Protein AF-A0A1Z4EJ14-F1 (afdb_monomer_lite)

Sequence (284 aa):
MRNQGFFIGDVTVPRQHIPEMQQAIQDAAKRHSDALLFIAVTGHAGDGDLHPTTFYDKENPDAAAALEAANNEIIEAALRLGGTITGEHGVGTEKIQFMTKRFTPAEIAAQRVLKRVFDPAQRFNPGIMLPEASPEEPVLPAFEVAVRAALDRHPGSAAHVDGADTTVEVNTGNLNLAVGAAVTLGELLQKLEEQGVACPAIPAADPERTVGELIATASGAERLAVRHGLLGVEAVLPDGAHAARFGGQNMKDVAGYDTKRLFIGGNNAFGTIASAIFKIAVTR

InterPro domains:
  IPR004113 FAD-binding oxidoreductase/transferase, type 4, C-terminal [PF02913] (7-127)
  IPR006094 FAD linked oxidase, N-terminal [PF01565] (166-241)
  IPR016164 FAD-linked oxidase-like, C-terminal [SSF55103] (5-132)
  IPR016166 FAD-binding domain, PCMH-type [PS51387] (101-283)
  IPR016169 FAD-binding, type PCMH, subdomain 2 [G3DSA:3.30.465.10] (168-281)
  IPR016171 Vanillyl-alcohol oxidase, C-terminal subdomain 2 [G3DSA:1.10.45.10] (90-129)
  IPR036318 FAD-binding, type PCMH-like superfamily [SSF56176] (167-280)
  IPR051914 FAD-linked Oxidoreductase/Transferase Type 4 [PTHR42934] (8-140)

pLDDT: mean 93.89, std 9.26, range [44.81, 98.69]

Secondary structure (DSSP, 8-state):
---EEEEE--EE--GGGHHHHHHHHHHHHHHTTTTEEEEEEEEETTTTEEEEEEEEETT-TTHHHHHHHHHHHHHHHHHHTT-BS-SSS---TTTGGGHHHHS-HHHHHHHHHHHHHH-TT--SSTTSSSPPPPTTSPP-HHHHHHHHHHHTT--PPPP--------EEEETTTTEEEEETT-BHHHHHHHHHHTTEE-TTS-SS-TTSBHHHHHHH--HHHHHHHHHHEEEEEEE-TTSS-EEEEE-S-S---SS--GGGGSTTSTTTT-EEEEEEEE-EE--

Foldseek 3Di:
DAQKDKDKFKKFAQLLCLVVLVVQLQVLQVVLVVFWVGWDWDADSLQRMIITMTMGGPPRPCNVVSVLVSNVSSQVSRLVRVMHRHQPDEKFLSRQVCLVVNWPLQQLLLLVLLCCLVCVPCPPPPPILHDDRDPRRDHAVLLNVLSVCVVVVHLDAADDQPAPWADWAQDPSRQKIKGFQQHFLQNNQVVQVVVQKDFQLRDPPPRNHTNLNQQQQDDDVSLVSCVQWWQKWWFQFPVNPDITIAGGSGSGDNRGDNVRSCNRNSNCSGGRTGMTMTGMGGHD

Structure (mmCIF, N/CA/C/O backbone):
data_AF-A0A1Z4EJ14-F1
#
_entry.id   AF-A0A1Z4EJ14-F1
#
loop_
_atom_site.group_PDB
_atom_site.id
_atom_site.type_symbol
_atom_site.label_atom_id
_atom_site.label_alt_id
_atom_site.label_comp_id
_atom_site.label_asym_id
_atom_site.label_entity_id
_atom_site.label_seq_id
_atom_site.pdbx_PDB_ins_code
_atom_site.Cartn_x
_atom_site.Cartn_y
_atom_site.Cartn_z
_atom_site.occupancy
_atom_site.B_iso_or_equiv
_atom_site.auth_seq_id
_atom_site.auth_comp_id
_atom_site.auth_asym_id
_atom_site.auth_atom_id
_atom_site.pdbx_PDB_model_num
ATOM 1 N N . MET A 1 1 ? 35.978 -15.363 -19.832 1.00 51.84 1 MET A N 1
ATOM 2 C CA . MET A 1 1 ? 34.585 -15.251 -19.347 1.00 51.84 1 MET A CA 1
ATOM 3 C C . MET A 1 1 ? 33.909 -14.191 -20.202 1.00 51.84 1 MET A C 1
ATOM 5 O O . MET A 1 1 ? 34.538 -13.166 -20.420 1.00 51.84 1 MET A O 1
ATOM 9 N N . ARG A 1 2 ? 32.735 -14.477 -20.782 1.00 60.00 2 ARG A N 1
ATOM 10 C CA . ARG A 1 2 ? 31.997 -13.529 -21.644 1.00 60.00 2 ARG A CA 1
ATOM 11 C C . ARG A 1 2 ? 31.631 -12.266 -20.849 1.00 60.00 2 ARG A C 1
ATOM 13 O O . ARG A 1 2 ? 31.477 -12.356 -19.631 1.00 60.00 2 ARG A O 1
ATOM 20 N N . ASN A 1 3 ? 31.522 -11.121 -21.522 1.00 84.75 3 ASN A N 1
ATOM 21 C CA . ASN A 1 3 ? 31.254 -9.804 -20.934 1.00 84.75 3 ASN A CA 1
ATOM 22 C C . ASN A 1 3 ? 29.795 -9.691 -20.440 1.00 84.75 3 ASN A C 1
ATOM 24 O O . ASN A 1 3 ? 28.976 -8.981 -21.008 1.00 84.75 3 ASN A O 1
ATOM 28 N N . GLN A 1 4 ? 29.447 -10.440 -19.395 1.00 88.69 4 GLN A N 1
ATOM 29 C CA . GLN A 1 4 ? 28.075 -10.539 -18.895 1.00 88.69 4 GLN A CA 1
ATOM 30 C C . GLN A 1 4 ? 27.749 -9.413 -17.905 1.00 88.69 4 GLN A C 1
ATOM 32 O O . GLN A 1 4 ? 28.597 -8.968 -17.119 1.00 88.69 4 GLN A O 1
ATOM 37 N N . GLY A 1 5 ? 26.508 -8.938 -17.960 1.00 94.75 5 GLY A N 1
ATOM 38 C CA . GLY A 1 5 ? 25.895 -8.030 -16.995 1.00 94.75 5 GLY A CA 1
ATOM 39 C C . GLY A 1 5 ? 24.688 -8.673 -16.324 1.00 94.75 5 GLY A C 1
ATOM 40 O O . GLY A 1 5 ? 24.154 -9.669 -16.815 1.00 94.75 5 GLY A O 1
ATOM 41 N N . PHE A 1 6 ? 24.274 -8.101 -15.195 1.00 96.38 6 PHE A N 1
ATOM 42 C CA . PHE A 1 6 ? 23.022 -8.462 -14.545 1.00 96.38 6 PHE A CA 1
ATOM 43 C C . PHE A 1 6 ? 22.331 -7.225 -13.968 1.00 96.38 6 PHE A C 1
ATOM 45 O O . PHE A 1 6 ? 22.991 -6.252 -13.598 1.00 96.38 6 PHE A O 1
ATOM 52 N N . PHE A 1 7 ? 21.008 -7.287 -13.883 1.00 96.12 7 PHE A N 1
ATOM 53 C CA . PHE A 1 7 ? 20.147 -6.301 -13.238 1.00 96.12 7 PHE A CA 1
ATOM 54 C C . PHE A 1 7 ? 19.199 -7.020 -12.287 1.00 96.12 7 PHE A C 1
ATOM 56 O O . PHE A 1 7 ? 18.641 -8.051 -12.654 1.00 96.12 7 PHE A O 1
ATOM 63 N N . ILE A 1 8 ? 19.030 -6.487 -11.079 1.00 96.31 8 ILE A N 1
ATOM 64 C CA . ILE A 1 8 ? 18.164 -7.069 -10.052 1.00 96.31 8 ILE A CA 1
ATOM 65 C C . ILE A 1 8 ? 16.881 -6.239 -9.984 1.00 96.31 8 ILE A C 1
ATOM 67 O O . ILE A 1 8 ? 16.901 -5.108 -9.498 1.00 96.31 8 ILE A O 1
ATOM 71 N N . GLY A 1 9 ? 15.781 -6.811 -10.468 1.00 96.25 9 GLY A N 1
ATOM 72 C CA . GLY A 1 9 ? 14.436 -6.287 -10.260 1.00 96.25 9 GLY A CA 1
ATOM 73 C C . GLY A 1 9 ? 13.936 -6.550 -8.838 1.00 96.25 9 GLY A C 1
ATOM 74 O O . GLY A 1 9 ? 14.557 -7.270 -8.059 1.00 96.25 9 GLY A O 1
ATOM 75 N N . ASP A 1 10 ? 12.804 -5.949 -8.491 1.00 97.38 10 ASP A N 1
ATOM 76 C CA . ASP A 1 10 ? 12.204 -6.055 -7.157 1.00 97.38 10 ASP A CA 1
ATOM 77 C C . ASP A 1 10 ? 10.709 -5.755 -7.268 1.00 97.38 10 ASP A C 1
ATOM 79 O O . ASP A 1 10 ? 10.342 -4.657 -7.687 1.00 97.38 10 ASP A O 1
ATOM 83 N N . VAL A 1 11 ? 9.871 -6.738 -6.951 1.00 98.00 11 VAL A N 1
ATOM 84 C CA . VAL A 1 11 ? 8.408 -6.643 -6.945 1.00 98.00 11 VAL A CA 1
ATOM 85 C C . VAL A 1 11 ? 7.848 -7.543 -5.851 1.00 98.00 11 VAL A C 1
ATOM 87 O O . VAL A 1 11 ? 8.339 -8.649 -5.650 1.00 98.00 11 VAL A O 1
ATOM 90 N N . THR A 1 12 ? 6.755 -7.127 -5.219 1.00 98.38 12 THR A N 1
ATOM 91 C CA . THR A 1 12 ? 6.029 -7.980 -4.265 1.00 98.38 12 THR A CA 1
ATOM 92 C C . THR A 1 12 ? 4.648 -8.284 -4.808 1.00 98.38 12 THR A C 1
ATOM 94 O O . THR A 1 12 ? 3.980 -7.381 -5.308 1.00 98.38 12 THR A O 1
ATOM 97 N N . VAL A 1 13 ? 4.182 -9.519 -4.652 1.00 98.50 13 VAL A N 1
ATOM 98 C CA . VAL A 1 13 ? 2.786 -9.914 -4.889 1.00 98.50 13 VAL A CA 1
ATOM 99 C C . VAL A 1 13 ? 2.198 -10.568 -3.638 1.00 98.50 13 VAL A C 1
ATOM 101 O O . VAL A 1 13 ? 2.952 -11.087 -2.810 1.00 98.50 13 VAL A O 1
ATOM 104 N N . PRO A 1 14 ? 0.861 -10.614 -3.481 1.00 97.94 14 PRO A N 1
ATOM 105 C CA . PRO A 1 14 ? 0.251 -11.500 -2.503 1.00 97.94 14 PRO A CA 1
ATOM 106 C C . PRO A 1 14 ? 0.772 -12.925 -2.712 1.00 97.94 14 PRO A C 1
ATOM 108 O O . PRO A 1 14 ? 0.846 -13.414 -3.837 1.00 97.94 14 PRO A O 1
ATOM 111 N N . ARG A 1 15 ? 1.143 -13.610 -1.634 1.00 96.88 15 ARG A N 1
ATOM 112 C CA . ARG A 1 15 ? 1.914 -14.862 -1.679 1.00 96.88 15 ARG A CA 1
ATOM 113 C C . ARG A 1 15 ? 1.248 -15.968 -2.483 1.00 96.88 15 ARG A C 1
ATOM 115 O O . ARG A 1 15 ? 1.927 -16.749 -3.142 1.00 96.88 15 ARG A O 1
ATOM 122 N N . GLN A 1 16 ? -0.078 -16.017 -2.447 1.00 96.50 16 GLN A N 1
ATOM 123 C CA . GLN A 1 16 ? -0.865 -16.958 -3.239 1.00 96.50 16 GLN A CA 1
ATOM 124 C C . GLN A 1 16 ? -0.686 -16.785 -4.756 1.00 96.50 16 GLN A C 1
ATOM 126 O O . GLN A 1 16 ? -0.935 -17.737 -5.480 1.00 96.50 16 GLN A O 1
ATOM 131 N N . HIS A 1 17 ? -0.227 -15.612 -5.213 1.00 98.06 17 HIS A N 1
ATOM 132 C CA . HIS A 1 17 ? 0.014 -15.275 -6.618 1.00 98.06 17 HIS A CA 1
ATOM 133 C C . HIS A 1 17 ? 1.488 -15.379 -7.038 1.00 98.06 17 HIS A C 1
ATOM 135 O O . HIS A 1 17 ? 1.840 -14.995 -8.154 1.00 98.06 17 HIS A O 1
ATOM 141 N N . ILE A 1 18 ? 2.374 -15.896 -6.174 1.00 98.06 18 ILE A N 1
ATOM 142 C CA . ILE A 1 18 ? 3.769 -16.182 -6.549 1.00 98.06 18 ILE A CA 1
ATOM 143 C C . ILE A 1 18 ? 3.846 -17.080 -7.801 1.00 98.06 18 ILE A C 1
ATOM 145 O O . ILE A 1 18 ? 4.662 -16.771 -8.671 1.00 98.06 18 ILE A O 1
ATOM 149 N N . PRO A 1 19 ? 3.036 -18.151 -7.957 1.00 97.88 19 PRO A N 1
ATOM 150 C CA . PRO A 1 19 ? 3.071 -18.972 -9.169 1.00 97.88 19 PRO A CA 1
ATOM 151 C C . PRO A 1 19 ? 2.744 -18.184 -10.448 1.00 97.88 19 PRO A C 1
ATOM 153 O O . PRO A 1 19 ? 3.466 -18.288 -11.439 1.00 97.88 19 PRO A O 1
ATOM 156 N N . GLU A 1 20 ? 1.699 -17.358 -10.426 1.00 98.62 20 GLU A N 1
ATOM 157 C CA . GLU A 1 20 ? 1.280 -16.516 -11.549 1.00 98.62 20 GLU A CA 1
ATOM 158 C C . GLU A 1 20 ? 2.333 -15.453 -11.869 1.00 98.62 20 GLU A C 1
ATOM 160 O O . GLU A 1 20 ? 2.637 -15.204 -13.037 1.00 98.62 20 GLU A O 1
ATOM 165 N N . MET A 1 21 ? 2.945 -14.869 -10.839 1.00 98.56 21 MET A N 1
ATOM 166 C CA . MET A 1 21 ? 4.030 -13.908 -11.001 1.00 98.56 21 MET A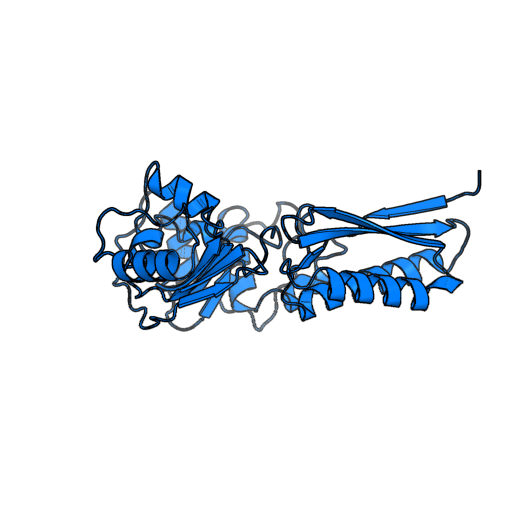 CA 1
ATOM 167 C C . MET A 1 21 ? 5.279 -14.565 -11.604 1.00 98.56 21 MET A C 1
ATOM 169 O O . MET A 1 21 ? 5.899 -14.014 -12.515 1.00 98.56 21 MET A O 1
ATOM 173 N N . GLN A 1 22 ? 5.617 -15.779 -11.165 1.00 98.19 22 GLN A N 1
ATOM 174 C CA . GLN A 1 22 ? 6.711 -16.565 -11.730 1.00 98.19 22 GLN A CA 1
ATOM 175 C C . GLN A 1 22 ? 6.463 -16.899 -13.208 1.00 98.19 22 GLN A C 1
ATOM 177 O O . GLN A 1 22 ? 7.396 -16.817 -14.011 1.00 98.19 22 GLN A O 1
ATOM 182 N N . GLN A 1 23 ? 5.224 -17.231 -13.584 1.00 98.62 23 GLN A N 1
ATOM 183 C CA . GLN A 1 23 ? 4.853 -17.449 -14.984 1.00 98.62 23 GLN A CA 1
ATOM 184 C C . GLN A 1 23 ? 5.010 -16.165 -15.807 1.00 98.62 23 GLN A C 1
ATOM 186 O O . GLN A 1 23 ? 5.611 -16.197 -16.879 1.00 98.62 23 GLN A O 1
ATOM 191 N N . ALA A 1 24 ? 4.557 -15.019 -15.290 1.00 98.69 24 ALA A N 1
ATOM 192 C CA . ALA A 1 24 ? 4.702 -13.735 -15.974 1.00 98.69 24 ALA A CA 1
ATOM 193 C C . ALA A 1 24 ? 6.177 -13.363 -16.227 1.00 98.69 24 ALA A C 1
ATOM 195 O O . ALA A 1 24 ? 6.511 -12.876 -17.308 1.00 98.69 24 ALA A O 1
ATOM 196 N N . ILE A 1 25 ? 7.069 -13.646 -15.268 1.00 98.62 25 ILE A N 1
ATOM 197 C CA . ILE A 1 25 ? 8.520 -13.444 -15.423 1.00 98.62 25 ILE A CA 1
ATOM 198 C C . ILE A 1 25 ? 9.092 -14.367 -16.507 1.00 98.62 25 ILE A C 1
ATOM 200 O O . ILE A 1 25 ? 9.886 -13.923 -17.335 1.00 98.62 25 ILE A O 1
ATOM 204 N N . GLN A 1 26 ? 8.693 -15.641 -16.530 1.00 98.38 26 GLN A N 1
ATOM 205 C CA . GLN A 1 26 ? 9.137 -16.588 -17.560 1.00 98.38 26 GLN A CA 1
ATOM 206 C C . GLN A 1 26 ? 8.664 -16.177 -18.956 1.00 98.38 26 GLN A C 1
ATOM 208 O O . GLN A 1 26 ? 9.424 -16.272 -19.921 1.00 98.38 26 GLN A O 1
ATOM 213 N N . ASP A 1 27 ? 7.436 -15.677 -19.063 1.00 98.62 27 ASP A N 1
ATOM 214 C CA . ASP A 1 27 ? 6.886 -15.190 -20.322 1.00 98.62 27 ASP A CA 1
ATOM 215 C C . ASP A 1 27 ? 7.638 -13.947 -20.820 1.00 98.62 27 ASP A C 1
ATOM 217 O O . ASP A 1 27 ? 7.941 -13.863 -22.012 1.00 98.62 27 ASP A O 1
ATOM 221 N N . ALA A 1 28 ? 7.994 -13.018 -19.923 1.00 98.44 28 ALA A N 1
ATOM 222 C CA . ALA A 1 28 ? 8.841 -11.869 -20.250 1.00 98.44 28 ALA A CA 1
ATOM 223 C C . ALA A 1 28 ? 10.241 -12.323 -20.701 1.00 98.44 28 ALA A C 1
ATOM 225 O O . ALA A 1 28 ? 10.713 -11.916 -21.761 1.00 98.44 28 ALA A O 1
ATOM 226 N N . ALA A 1 29 ? 10.874 -13.248 -19.971 1.00 98.25 29 ALA A N 1
ATOM 227 C CA . ALA A 1 29 ? 12.173 -13.808 -20.348 1.00 98.25 29 ALA A CA 1
ATOM 228 C C . ALA A 1 29 ? 12.147 -14.456 -21.744 1.00 98.25 29 ALA A C 1
ATOM 230 O O . ALA A 1 29 ? 13.086 -14.302 -22.520 1.00 98.25 29 ALA A O 1
ATOM 231 N N . LYS A 1 30 ? 11.060 -15.160 -22.083 1.00 98.38 30 LYS A N 1
ATOM 232 C CA . LYS A 1 30 ? 10.877 -15.786 -23.398 1.00 98.38 30 LYS A CA 1
ATOM 233 C C . LYS A 1 30 ? 10.687 -14.753 -24.511 1.00 98.38 30 LYS A C 1
ATOM 235 O O . LYS A 1 30 ? 11.261 -14.927 -25.585 1.00 98.38 30 LYS A O 1
ATOM 240 N N . ARG A 1 31 ? 9.892 -13.703 -24.272 1.00 98.38 31 ARG A N 1
ATOM 241 C CA . ARG A 1 31 ? 9.660 -12.624 -25.251 1.00 98.38 31 ARG A CA 1
ATOM 242 C C . ARG A 1 31 ? 10.946 -11.899 -25.641 1.00 98.38 31 ARG A C 1
ATOM 244 O O . ARG A 1 31 ? 11.084 -11.550 -26.803 1.00 98.38 31 ARG A O 1
ATOM 251 N N . HIS A 1 32 ? 11.875 -11.756 -24.699 1.00 98.25 32 HIS A N 1
ATOM 252 C CA . HIS A 1 32 ? 13.123 -11.000 -24.858 1.00 98.25 32 HIS A CA 1
ATOM 253 C C . HIS A 1 32 ? 14.370 -11.899 -24.989 1.00 98.25 32 HIS A C 1
ATOM 255 O O . HIS A 1 32 ? 15.486 -11.479 -24.692 1.00 98.25 32 HIS A O 1
ATOM 261 N N . SER A 1 33 ? 14.194 -13.167 -25.384 1.00 97.19 33 SER A N 1
ATOM 262 C CA . SER A 1 33 ? 15.266 -14.185 -25.421 1.00 97.19 33 SER A CA 1
ATOM 263 C C . SER A 1 33 ? 16.301 -14.022 -26.547 1.00 97.19 33 SER A C 1
ATOM 265 O O . SER A 1 33 ? 17.320 -14.710 -26.559 1.00 97.19 33 SER A O 1
ATOM 267 N N . ASP A 1 34 ? 16.047 -13.128 -27.498 1.00 96.38 34 ASP A N 1
ATOM 268 C CA . ASP A 1 34 ? 16.974 -12.706 -28.551 1.00 96.38 34 ASP A CA 1
ATOM 269 C C . ASP A 1 34 ? 18.009 -11.684 -28.052 1.00 96.38 34 ASP A C 1
ATOM 271 O O . ASP A 1 34 ? 19.132 -11.638 -28.561 1.00 96.38 34 ASP A O 1
ATOM 275 N N . ALA A 1 35 ? 17.660 -10.910 -27.022 1.00 97.00 35 ALA A N 1
ATOM 276 C CA . ALA A 1 35 ? 18.512 -9.874 -26.446 1.00 97.00 35 ALA A CA 1
ATOM 277 C C . ALA A 1 35 ? 19.018 -10.188 -25.023 1.00 97.00 35 ALA A C 1
ATOM 279 O O . ALA A 1 35 ? 20.087 -9.719 -24.622 1.00 97.00 35 ALA A O 1
ATOM 280 N N . LEU A 1 36 ? 18.284 -11.002 -24.259 1.00 97.19 36 LEU A N 1
ATOM 281 C CA . LEU A 1 36 ? 18.610 -11.394 -22.885 1.00 97.19 36 LEU A CA 1
ATOM 282 C C . LEU A 1 36 ? 19.102 -12.845 -22.821 1.00 97.19 36 LEU A C 1
ATOM 284 O O . LEU A 1 36 ? 18.691 -13.696 -23.603 1.00 97.19 36 LEU A O 1
ATOM 288 N N . LEU A 1 37 ? 19.968 -13.153 -21.851 1.00 96.44 37 LEU A N 1
ATOM 289 C CA . LEU A 1 37 ? 20.476 -14.515 -21.654 1.00 96.44 37 LEU A CA 1
ATOM 290 C C . LEU A 1 37 ? 19.461 -15.385 -20.905 1.00 96.44 37 LEU A C 1
ATOM 292 O O . LEU A 1 37 ? 19.152 -16.489 -21.344 1.00 96.44 37 LEU A O 1
ATOM 296 N N . PHE A 1 38 ? 18.992 -14.913 -19.748 1.00 96.50 38 PHE A N 1
ATOM 297 C CA . PHE A 1 38 ? 17.940 -15.533 -18.934 1.00 96.50 38 PHE A CA 1
ATOM 298 C C . PHE A 1 38 ? 17.539 -14.593 -17.786 1.00 96.50 38 PHE A C 1
ATOM 300 O O . PHE A 1 38 ? 18.264 -13.651 -17.462 1.00 96.50 38 PHE A O 1
ATOM 307 N N . ILE A 1 39 ? 16.411 -14.885 -17.132 1.00 98.31 39 ILE A N 1
ATOM 308 C CA . ILE A 1 39 ? 16.002 -14.239 -15.878 1.00 98.31 39 ILE A CA 1
ATOM 309 C C . ILE A 1 39 ? 15.957 -15.308 -14.782 1.00 98.31 39 ILE A C 1
ATOM 311 O O . ILE A 1 39 ? 15.213 -16.282 -14.894 1.00 98.31 39 ILE A O 1
ATOM 315 N N . ALA A 1 40 ? 16.768 -15.147 -13.736 1.00 97.50 40 ALA A N 1
ATOM 316 C CA . ALA A 1 40 ? 16.730 -15.992 -12.544 1.00 97.50 40 ALA A CA 1
ATOM 317 C C . ALA A 1 40 ? 15.951 -15.283 -11.437 1.00 97.50 40 ALA A C 1
ATOM 319 O O . ALA A 1 40 ? 16.153 -14.097 -11.220 1.00 97.50 40 ALA A O 1
ATOM 320 N N . VAL A 1 41 ? 15.086 -15.993 -10.718 1.00 97.62 41 VAL A N 1
ATOM 321 C CA . VAL A 1 41 ? 14.274 -15.394 -9.651 1.00 97.62 41 VAL A CA 1
ATOM 322 C C . VAL A 1 41 ? 14.771 -15.894 -8.303 1.00 97.62 41 VAL A C 1
ATOM 324 O O . VAL A 1 41 ? 14.710 -17.089 -8.013 1.00 97.62 41 VAL A O 1
ATOM 327 N N . THR A 1 42 ? 15.277 -14.976 -7.487 1.00 95.12 42 THR A N 1
ATOM 328 C CA . THR A 1 42 ? 15.407 -15.165 -6.038 1.00 95.12 42 THR A CA 1
ATOM 329 C C . THR A 1 42 ? 14.290 -14.387 -5.348 1.00 95.12 42 THR A C 1
ATOM 331 O O . THR A 1 42 ? 13.550 -13.656 -6.001 1.00 95.12 42 THR A O 1
ATOM 334 N N . GLY A 1 43 ? 14.105 -14.561 -4.045 1.00 94.31 43 GLY A N 1
ATOM 335 C CA . GLY A 1 43 ? 13.069 -13.827 -3.332 1.00 94.31 43 GLY A CA 1
ATOM 336 C C . GLY A 1 43 ? 12.760 -14.406 -1.968 1.00 94.31 43 GLY A C 1
ATOM 337 O O . GLY A 1 43 ? 13.265 -15.459 -1.566 1.00 94.31 43 GLY A O 1
ATOM 338 N N . HIS A 1 44 ? 11.873 -13.715 -1.278 1.00 95.94 44 HIS A N 1
ATOM 339 C CA . HIS A 1 44 ? 11.378 -14.053 0.036 1.00 95.94 44 HIS A CA 1
ATOM 340 C C . HIS A 1 44 ? 9.971 -14.650 -0.109 1.00 95.94 44 HIS A C 1
ATOM 342 O O . HIS A 1 44 ? 8.949 -14.001 0.088 1.00 95.94 44 HIS A O 1
ATOM 348 N N . ALA A 1 45 ? 9.889 -15.944 -0.430 1.00 90.62 45 ALA A N 1
ATOM 349 C CA . ALA A 1 45 ? 8.598 -16.608 -0.670 1.00 90.62 45 ALA A CA 1
ATOM 350 C C . ALA A 1 45 ? 7.608 -16.508 0.518 1.00 90.62 45 ALA A C 1
ATOM 352 O O . ALA A 1 45 ? 6.394 -16.612 0.337 1.00 90.62 45 ALA A O 1
ATOM 353 N N . GLY A 1 46 ? 8.117 -16.295 1.738 1.00 91.75 46 GLY A N 1
ATOM 354 C CA . GLY A 1 46 ? 7.309 -16.098 2.944 1.00 91.75 46 GLY A CA 1
ATOM 355 C C . GLY A 1 46 ? 6.524 -14.782 2.986 1.00 91.75 46 GLY A C 1
ATOM 356 O O . GLY A 1 46 ? 5.563 -14.693 3.748 1.00 91.75 46 GLY A O 1
ATOM 357 N N . ASP A 1 47 ? 6.894 -13.790 2.177 1.00 93.94 47 ASP A N 1
ATOM 358 C CA . ASP A 1 47 ? 6.240 -12.478 2.099 1.00 93.94 47 ASP A CA 1
ATOM 359 C C . ASP A 1 47 ? 5.896 -12.044 0.656 1.00 93.94 47 ASP A C 1
ATOM 361 O O . ASP A 1 47 ? 5.226 -11.031 0.467 1.00 93.94 47 ASP A O 1
ATOM 365 N N . GLY A 1 48 ? 6.228 -12.863 -0.347 1.00 96.69 48 GLY A N 1
ATOM 366 C CA . GLY A 1 48 ? 5.809 -12.660 -1.738 1.00 96.69 48 GLY A CA 1
ATOM 367 C C . GLY A 1 48 ? 6.674 -11.676 -2.520 1.00 96.69 48 GLY A C 1
ATOM 368 O O . GLY A 1 48 ? 6.318 -11.321 -3.642 1.00 96.69 48 GLY A O 1
ATOM 369 N N . ASP A 1 49 ? 7.793 -11.252 -1.937 1.00 98.19 49 ASP A N 1
ATOM 370 C CA . ASP A 1 49 ? 8.802 -10.401 -2.557 1.00 98.19 49 ASP A CA 1
ATOM 371 C C . ASP A 1 49 ? 9.733 -11.230 -3.456 1.00 98.19 49 ASP A C 1
ATOM 373 O O . ASP A 1 49 ? 10.266 -12.270 -3.053 1.00 98.19 49 ASP A O 1
ATOM 377 N N . LEU A 1 50 ? 9.881 -10.800 -4.705 1.00 98.00 50 LEU A N 1
ATOM 378 C CA . LEU A 1 50 ? 10.591 -11.494 -5.771 1.00 98.00 50 LEU A CA 1
ATOM 379 C C . LEU A 1 50 ? 11.614 -10.551 -6.406 1.00 98.00 50 LEU A C 1
ATOM 381 O O . LEU A 1 50 ? 11.310 -9.414 -6.770 1.00 98.00 50 LEU A O 1
ATOM 385 N N . HIS A 1 51 ? 12.813 -11.079 -6.635 1.00 98.00 51 HIS A N 1
ATOM 386 C CA . HIS A 1 51 ? 13.939 -10.390 -7.253 1.00 98.00 51 HIS A CA 1
ATOM 387 C C . HIS A 1 51 ? 14.296 -11.036 -8.603 1.00 98.00 51 HIS A C 1
ATOM 389 O O . HIS A 1 51 ? 15.262 -11.808 -8.701 1.00 98.00 51 HIS A O 1
ATOM 395 N N . PRO A 1 52 ? 13.513 -10.773 -9.667 1.00 97.81 52 PRO A N 1
ATOM 396 C CA . PRO A 1 52 ? 13.861 -11.209 -11.011 1.00 97.81 52 PRO A CA 1
ATOM 397 C C . PRO A 1 52 ? 15.183 -10.564 -11.427 1.00 97.81 52 PRO A C 1
ATOM 399 O O . PRO A 1 52 ? 15.289 -9.357 -11.626 1.00 97.81 52 PRO A O 1
ATOM 402 N N . THR A 1 53 ? 16.212 -11.393 -11.528 1.00 98.00 53 THR A N 1
ATOM 403 C CA . THR A 1 53 ? 17.571 -11.011 -11.882 1.00 98.00 53 THR A CA 1
ATOM 404 C C . THR A 1 53 ? 17.816 -11.340 -13.347 1.00 98.00 53 THR A C 1
ATOM 406 O O . THR A 1 53 ? 17.978 -12.504 -13.722 1.00 98.00 53 THR A O 1
ATOM 409 N N . THR A 1 54 ? 17.831 -10.305 -14.178 1.00 98.25 54 THR A N 1
ATOM 410 C CA . THR A 1 54 ? 18.003 -10.401 -15.628 1.00 98.25 54 THR A CA 1
ATOM 411 C C . THR A 1 54 ? 19.483 -10.416 -15.980 1.00 98.25 54 THR A C 1
ATOM 413 O O . THR A 1 54 ? 20.202 -9.475 -15.650 1.00 98.25 54 THR A O 1
ATOM 416 N N . PHE A 1 55 ? 19.935 -11.453 -16.683 1.00 97.75 55 PHE A N 1
ATOM 417 C CA . PHE A 1 55 ? 21.297 -11.583 -17.198 1.00 97.75 55 PHE A CA 1
ATOM 418 C C . PHE A 1 55 ? 21.332 -11.285 -18.696 1.00 97.75 55 PHE A C 1
ATOM 420 O O . PHE A 1 55 ? 20.467 -11.736 -19.446 1.00 97.75 55 PHE A O 1
ATOM 427 N N . TYR A 1 56 ? 22.353 -10.560 -19.146 1.00 97.06 56 TYR A N 1
ATOM 428 C CA . TYR A 1 56 ? 22.492 -10.130 -20.540 1.00 97.06 56 TYR A CA 1
ATOM 429 C C . TYR A 1 56 ? 23.963 -10.055 -20.970 1.00 97.06 56 TYR A C 1
ATOM 431 O O . TYR A 1 56 ? 24.875 -10.007 -20.136 1.00 97.06 56 TYR A O 1
ATOM 439 N N . ASP A 1 57 ? 24.200 -10.063 -22.282 1.00 96.00 57 ASP A N 1
ATOM 440 C CA . ASP A 1 57 ? 25.516 -9.783 -22.857 1.00 96.00 57 ASP A CA 1
ATOM 441 C C . ASP A 1 57 ? 25.691 -8.267 -23.012 1.00 96.00 57 ASP A C 1
ATOM 443 O O . ASP A 1 57 ? 24.874 -7.613 -23.655 1.00 96.00 57 ASP A O 1
ATOM 447 N N . LYS A 1 58 ? 26.742 -7.691 -22.420 1.00 94.62 58 LYS A N 1
ATOM 448 C CA . LYS A 1 58 ? 27.005 -6.244 -22.490 1.00 94.62 58 LYS A CA 1
ATOM 449 C C . LYS A 1 58 ? 27.412 -5.781 -23.886 1.00 94.62 58 LYS A C 1
ATOM 451 O O . LYS A 1 58 ? 27.394 -4.581 -24.140 1.00 94.62 58 LYS A O 1
ATOM 456 N N . GLU A 1 59 ? 27.823 -6.699 -24.758 1.00 95.06 59 GLU A N 1
ATOM 457 C CA . GLU A 1 59 ? 28.171 -6.391 -26.148 1.00 95.06 59 GLU A CA 1
ATOM 458 C C . GLU A 1 59 ? 26.951 -6.423 -27.075 1.00 95.06 59 GLU A C 1
ATOM 460 O O . GLU A 1 59 ? 27.038 -5.947 -28.205 1.00 95.06 59 GLU A O 1
ATOM 465 N N . ASN A 1 60 ? 25.811 -6.945 -26.608 1.00 95.69 60 ASN A N 1
ATOM 466 C CA . ASN A 1 60 ? 24.577 -6.920 -27.377 1.00 95.69 60 ASN A CA 1
ATOM 467 C C . ASN A 1 60 ? 23.962 -5.504 -27.333 1.00 95.69 60 ASN A C 1
ATOM 469 O O . ASN A 1 60 ? 23.573 -5.051 -26.251 1.00 95.69 60 ASN A O 1
ATOM 473 N N . PRO A 1 61 ? 23.843 -4.803 -28.479 1.00 96.38 61 PRO A N 1
ATOM 474 C CA . PRO A 1 61 ? 23.303 -3.444 -28.520 1.00 96.38 61 PRO A CA 1
ATOM 475 C C . PRO A 1 61 ? 21.825 -3.359 -28.106 1.00 96.38 61 PRO A C 1
ATOM 477 O O . PRO A 1 61 ? 21.395 -2.308 -27.634 1.00 96.38 61 PRO A O 1
ATOM 480 N N . ASP A 1 62 ? 21.071 -4.455 -28.215 1.00 97.62 62 ASP A N 1
ATOM 481 C CA . ASP A 1 62 ? 19.635 -4.498 -27.918 1.00 97.62 62 ASP A CA 1
ATOM 482 C C . ASP A 1 62 ? 19.342 -4.850 -26.447 1.00 97.62 62 ASP A C 1
ATOM 484 O O . ASP A 1 62 ? 18.216 -4.689 -25.971 1.00 97.62 62 ASP A O 1
ATOM 488 N N . ALA A 1 63 ? 20.358 -5.285 -25.688 1.00 97.00 63 ALA A N 1
ATOM 489 C CA . ALA A 1 63 ? 20.190 -5.778 -24.321 1.00 97.00 63 ALA A CA 1
ATOM 490 C C . ALA A 1 63 ? 19.583 -4.740 -23.368 1.00 97.00 63 ALA A C 1
ATOM 492 O O . ALA A 1 63 ? 18.772 -5.095 -22.517 1.00 97.00 63 ALA A O 1
ATOM 493 N N . ALA A 1 64 ? 19.956 -3.464 -23.499 1.00 96.19 64 ALA A N 1
ATOM 494 C CA . ALA A 1 64 ? 19.449 -2.410 -22.621 1.00 96.19 64 ALA A CA 1
ATOM 495 C C . ALA A 1 64 ? 17.943 -2.170 -22.819 1.00 96.19 64 ALA A C 1
ATOM 497 O O . ALA A 1 64 ? 17.198 -2.128 -21.842 1.00 96.19 64 ALA A O 1
ATOM 498 N N . ALA A 1 65 ? 17.496 -2.074 -24.075 1.00 97.50 65 ALA A N 1
ATOM 499 C CA . ALA A 1 65 ? 16.087 -1.870 -24.404 1.00 97.50 65 ALA A CA 1
ATOM 500 C C . ALA A 1 65 ? 15.233 -3.084 -24.004 1.00 97.50 65 ALA A C 1
ATOM 502 O O . ALA A 1 65 ? 14.160 -2.926 -23.423 1.00 97.50 65 ALA A O 1
ATOM 503 N N . ALA A 1 66 ? 15.732 -4.299 -24.251 1.00 98.06 66 ALA A N 1
ATOM 504 C CA . ALA A 1 66 ? 15.058 -5.530 -23.851 1.00 98.06 66 ALA A CA 1
ATOM 505 C C . ALA A 1 66 ? 14.972 -5.688 -22.325 1.00 98.06 66 ALA A C 1
ATOM 507 O O . ALA A 1 66 ? 13.957 -6.143 -21.803 1.00 98.06 66 ALA A O 1
ATOM 508 N N . LEU A 1 67 ? 16.014 -5.283 -21.592 1.00 97.81 67 LEU A N 1
ATOM 509 C CA . LEU A 1 67 ? 16.028 -5.297 -20.129 1.00 97.81 67 LEU A CA 1
ATOM 510 C C . LEU A 1 67 ? 14.977 -4.347 -19.557 1.00 97.81 67 LEU A C 1
ATOM 512 O O . LEU A 1 67 ? 14.219 -4.751 -18.676 1.00 97.81 67 LEU A O 1
ATOM 516 N N . GLU A 1 68 ? 14.917 -3.112 -20.059 1.00 97.25 68 GLU A N 1
ATOM 517 C CA . GLU A 1 68 ? 13.913 -2.131 -19.646 1.00 97.25 68 GLU A CA 1
ATOM 518 C C . GLU A 1 68 ? 12.495 -2.638 -19.941 1.00 97.25 68 GLU A C 1
ATOM 520 O O . GLU A 1 68 ? 11.644 -2.640 -19.052 1.00 97.25 68 GLU A O 1
ATOM 525 N N . ALA A 1 69 ? 12.254 -3.149 -21.152 1.00 98.25 69 ALA A N 1
ATOM 526 C CA . ALA A 1 69 ? 10.959 -3.699 -21.541 1.00 98.25 69 ALA A CA 1
ATOM 527 C C . ALA A 1 69 ? 10.544 -4.887 -20.657 1.00 98.25 69 ALA A C 1
ATOM 529 O O . ALA A 1 69 ? 9.439 -4.892 -20.112 1.00 98.25 69 ALA A O 1
ATOM 530 N N . ALA A 1 70 ? 11.439 -5.858 -20.449 1.00 98.50 70 ALA A N 1
ATOM 531 C CA . ALA A 1 70 ? 11.177 -7.014 -19.596 1.00 98.50 70 ALA A CA 1
ATOM 532 C C . ALA A 1 70 ? 10.881 -6.600 -18.147 1.00 98.50 70 ALA A C 1
ATOM 534 O O . ALA A 1 70 ? 9.934 -7.102 -17.544 1.00 98.50 70 ALA A O 1
ATOM 535 N N . ASN A 1 71 ? 11.657 -5.667 -17.588 1.00 98.12 71 ASN A N 1
ATOM 536 C CA . ASN A 1 71 ? 11.436 -5.171 -16.233 1.00 98.12 71 ASN A CA 1
ATOM 537 C C . ASN A 1 71 ? 10.091 -4.436 -16.104 1.00 98.12 71 ASN A C 1
ATOM 539 O O . ASN A 1 71 ? 9.345 -4.683 -15.157 1.00 98.12 71 ASN A O 1
ATOM 543 N N . ASN A 1 72 ? 9.732 -3.606 -17.085 1.00 98.31 72 ASN A N 1
ATOM 544 C CA . ASN A 1 72 ? 8.451 -2.904 -17.095 1.00 98.31 72 ASN A CA 1
ATOM 545 C C . ASN A 1 72 ? 7.268 -3.885 -17.161 1.00 98.31 72 ASN A C 1
ATOM 547 O O . ASN A 1 72 ? 6.316 -3.748 -16.394 1.00 98.31 72 ASN A O 1
ATOM 551 N N . GLU A 1 73 ? 7.342 -4.914 -18.011 1.00 98.50 73 GLU A N 1
ATOM 552 C CA . GLU A 1 73 ? 6.322 -5.969 -18.092 1.00 98.50 73 GLU A CA 1
ATOM 553 C C . GLU A 1 73 ? 6.150 -6.725 -16.767 1.00 98.50 73 GLU A C 1
ATOM 555 O O . GLU A 1 73 ? 5.024 -7.045 -16.373 1.00 98.50 73 GLU A O 1
ATOM 560 N N . ILE A 1 74 ? 7.260 -7.003 -16.077 1.00 98.69 74 ILE A N 1
ATOM 561 C CA . ILE A 1 74 ? 7.283 -7.657 -14.766 1.00 98.69 74 ILE A CA 1
ATOM 562 C C . ILE A 1 74 ? 6.607 -6.766 -13.716 1.00 98.69 74 ILE A C 1
ATOM 564 O O . ILE A 1 74 ? 5.719 -7.236 -13.005 1.00 98.69 74 ILE A O 1
ATOM 568 N N . ILE A 1 75 ? 6.957 -5.480 -13.635 1.00 98.62 75 ILE A N 1
ATOM 569 C CA . ILE A 1 75 ? 6.330 -4.546 -12.684 1.00 98.62 75 ILE A CA 1
ATOM 570 C C . ILE A 1 75 ? 4.825 -4.422 -12.954 1.00 98.62 75 ILE A C 1
ATOM 572 O O . ILE A 1 75 ? 4.015 -4.458 -12.026 1.00 98.62 75 ILE A O 1
ATOM 576 N N . GLU A 1 76 ? 4.417 -4.338 -14.219 1.00 98.50 76 GLU A N 1
ATOM 577 C CA . GLU A 1 76 ? 3.000 -4.309 -14.581 1.00 98.50 76 GLU A CA 1
ATOM 578 C C . GLU A 1 76 ? 2.269 -5.604 -14.229 1.00 98.50 76 GLU A C 1
ATOM 580 O O . GLU A 1 76 ? 1.115 -5.558 -13.800 1.00 98.50 76 GLU A O 1
ATOM 585 N N . ALA A 1 77 ? 2.916 -6.761 -14.390 1.00 98.69 77 ALA A N 1
ATOM 586 C CA . ALA A 1 77 ? 2.352 -8.034 -13.963 1.00 98.69 77 ALA A CA 1
ATOM 587 C C . ALA A 1 77 ? 2.139 -8.069 -12.447 1.00 98.69 77 ALA A C 1
ATOM 589 O O . ALA A 1 77 ? 1.051 -8.442 -12.008 1.00 98.69 77 ALA A O 1
ATOM 590 N N . ALA A 1 78 ? 3.115 -7.603 -11.663 1.00 98.50 78 ALA A N 1
ATOM 591 C CA . ALA A 1 78 ? 2.982 -7.515 -10.214 1.00 98.50 78 ALA A CA 1
ATOM 592 C C . ALA A 1 78 ? 1.797 -6.624 -9.816 1.00 98.50 78 ALA A C 1
ATOM 594 O O . ALA A 1 78 ? 0.953 -7.044 -9.027 1.00 98.50 78 ALA A O 1
ATOM 595 N N . LEU A 1 79 ? 1.664 -5.438 -10.421 1.00 98.19 79 LEU A N 1
ATOM 596 C CA . LEU A 1 79 ? 0.530 -4.539 -10.178 1.00 98.19 79 LEU A CA 1
ATOM 597 C C . LEU A 1 79 ? -0.822 -5.177 -10.540 1.00 98.19 79 LEU A C 1
ATOM 599 O O . LEU A 1 79 ? -1.773 -5.061 -9.767 1.00 98.19 79 LEU A O 1
ATOM 603 N N . ARG A 1 80 ? -0.915 -5.895 -11.670 1.00 98.25 80 ARG A N 1
ATOM 604 C CA . ARG A 1 80 ? -2.137 -6.628 -12.064 1.00 98.25 80 ARG A CA 1
ATOM 605 C C . ARG A 1 80 ? -2.525 -7.721 -11.065 1.00 98.25 80 ARG A C 1
ATOM 607 O O . ARG A 1 80 ? -3.710 -7.988 -10.907 1.00 98.25 80 ARG A O 1
ATOM 614 N N . LEU A 1 81 ? -1.549 -8.327 -10.391 1.00 98.06 81 LEU A N 1
ATOM 615 C CA . LEU A 1 81 ? -1.752 -9.356 -9.365 1.00 98.06 81 LEU A CA 1
ATOM 616 C C . LEU A 1 81 ? -2.036 -8.771 -7.965 1.00 98.06 81 LEU A C 1
ATOM 618 O O . LEU A 1 81 ? -1.996 -9.498 -6.975 1.00 98.06 81 LEU A O 1
ATOM 622 N N . GLY A 1 82 ? -2.301 -7.463 -7.855 1.00 96.06 82 GLY A N 1
ATOM 623 C CA . GLY A 1 82 ? -2.519 -6.784 -6.569 1.00 96.06 82 GLY A CA 1
ATOM 624 C C . GLY A 1 82 ? -1.230 -6.520 -5.780 1.00 96.06 82 GLY A C 1
ATOM 625 O O . GLY A 1 82 ? -1.274 -6.190 -4.593 1.00 96.06 82 GLY A O 1
ATOM 626 N N . GLY A 1 83 ? -0.083 -6.673 -6.439 1.00 97.50 83 GLY A N 1
ATOM 627 C CA . GLY A 1 83 ? 1.249 -6.455 -5.902 1.00 97.50 83 GLY A CA 1
ATOM 628 C C . GLY A 1 83 ? 1.647 -4.987 -5.753 1.00 97.50 83 GLY A C 1
ATOM 629 O O . GLY A 1 83 ? 0.846 -4.063 -5.898 1.00 97.50 83 GLY A O 1
ATOM 630 N N . THR A 1 84 ? 2.919 -4.768 -5.444 1.00 97.88 84 THR A N 1
ATOM 631 C CA . THR A 1 84 ? 3.545 -3.447 -5.391 1.00 97.88 84 THR A CA 1
ATOM 632 C C . THR A 1 84 ? 4.838 -3.437 -6.197 1.00 97.88 84 THR A C 1
ATOM 634 O O . THR A 1 84 ? 5.453 -4.472 -6.454 1.00 97.88 84 THR A O 1
ATOM 637 N N . ILE A 1 85 ? 5.251 -2.238 -6.593 1.00 97.56 85 ILE A N 1
ATOM 638 C CA . ILE A 1 85 ? 6.402 -2.014 -7.473 1.00 97.56 85 ILE A CA 1
ATOM 639 C C . ILE A 1 85 ? 7.740 -2.216 -6.756 1.00 97.56 85 ILE A C 1
ATOM 641 O O . ILE A 1 85 ? 8.779 -2.189 -7.403 1.00 97.56 85 ILE A O 1
ATOM 645 N N . THR A 1 86 ? 7.743 -2.336 -5.427 1.00 97.12 86 THR A N 1
ATOM 646 C CA . THR A 1 86 ? 8.956 -2.544 -4.630 1.00 97.12 86 THR A CA 1
ATOM 647 C C . THR A 1 86 ? 8.635 -3.088 -3.238 1.00 97.12 86 THR A C 1
ATOM 649 O O . THR A 1 86 ? 7.780 -2.544 -2.529 1.00 97.12 86 THR A O 1
ATOM 652 N N . GLY A 1 87 ? 9.336 -4.152 -2.846 1.00 95.38 87 GLY A N 1
ATOM 653 C CA . GLY A 1 87 ? 9.303 -4.722 -1.503 1.00 95.38 87 GLY A CA 1
ATOM 654 C C . GLY A 1 87 ? 10.412 -4.187 -0.599 1.00 95.38 87 GLY A C 1
ATOM 655 O O . GLY A 1 87 ? 10.164 -3.974 0.589 1.00 95.38 87 GLY A O 1
ATOM 656 N N . GLU A 1 88 ? 11.603 -3.923 -1.156 1.00 93.25 88 GLU A N 1
ATOM 657 C CA . GLU A 1 88 ? 12.804 -3.576 -0.372 1.00 93.25 88 GLU A CA 1
ATOM 658 C C . GLU A 1 88 ? 13.674 -2.446 -0.955 1.00 93.25 88 GLU A C 1
ATOM 660 O O . GLU A 1 88 ? 14.321 -1.730 -0.188 1.00 93.25 88 GLU A O 1
ATOM 665 N N . HIS A 1 89 ? 13.716 -2.252 -2.282 1.00 92.94 89 HIS A N 1
ATOM 666 C CA . HIS A 1 89 ? 14.693 -1.344 -2.914 1.00 92.94 89 HIS A CA 1
ATOM 667 C C . HIS A 1 89 ? 14.241 0.125 -2.995 1.00 92.94 89 HIS A C 1
ATOM 669 O O . HIS A 1 89 ? 15.067 1.017 -3.202 1.00 92.94 89 HIS A O 1
ATOM 675 N N . GLY A 1 90 ? 12.948 0.400 -2.818 1.00 94.00 90 GLY A N 1
ATOM 676 C CA . GLY A 1 90 ? 12.378 1.740 -2.919 1.00 94.00 90 GLY A CA 1
ATOM 677 C C . GLY A 1 90 ? 12.161 2.206 -4.361 1.00 94.00 90 GLY A C 1
ATOM 678 O O . GLY A 1 90 ? 12.231 1.440 -5.321 1.00 94.00 90 GLY A O 1
ATOM 679 N N . VAL A 1 91 ? 11.859 3.497 -4.513 1.00 95.75 91 VAL A N 1
ATOM 680 C CA . VAL A 1 91 ? 11.461 4.098 -5.795 1.00 95.75 91 VAL A CA 1
ATOM 681 C C . VAL A 1 91 ? 12.525 5.086 -6.272 1.00 95.75 91 VAL A C 1
ATOM 683 O O . VAL A 1 91 ? 12.633 6.205 -5.767 1.00 95.75 91 VAL A O 1
ATOM 686 N N . GLY A 1 92 ? 13.307 4.659 -7.264 1.00 93.62 92 GLY A N 1
ATOM 687 C CA . GLY A 1 92 ? 14.262 5.495 -7.996 1.00 93.62 92 GLY A CA 1
ATOM 688 C C . GLY A 1 92 ? 13.713 5.998 -9.335 1.00 93.62 92 GLY A C 1
ATOM 689 O O . GLY A 1 92 ? 12.508 5.970 -9.580 1.00 93.62 92 GLY A O 1
ATOM 690 N N . THR A 1 93 ? 14.614 6.418 -10.225 1.00 92.25 93 THR A N 1
ATOM 691 C CA . THR A 1 93 ? 14.278 6.898 -11.579 1.00 92.25 93 THR A CA 1
ATOM 692 C C . THR A 1 93 ? 13.639 5.827 -12.461 1.00 92.25 93 THR A C 1
ATOM 694 O O . THR A 1 93 ? 12.818 6.153 -13.305 1.00 92.25 93 THR A O 1
ATOM 697 N N . GLU A 1 94 ? 13.983 4.557 -12.255 1.00 91.75 94 GLU A N 1
ATOM 698 C CA . GLU A 1 94 ? 13.412 3.432 -13.005 1.00 91.75 94 GLU A CA 1
ATOM 699 C C . GLU A 1 94 ? 11.925 3.223 -12.661 1.00 91.75 94 GLU A C 1
ATOM 701 O O . GLU A 1 94 ? 11.077 3.154 -13.551 1.00 91.75 94 GLU A O 1
ATOM 706 N N . LYS A 1 95 ? 11.591 3.243 -11.362 1.00 95.25 95 LYS A N 1
ATOM 707 C CA . LYS A 1 95 ? 10.254 2.885 -10.861 1.00 95.25 95 LYS A CA 1
ATOM 708 C C . LYS A 1 95 ? 9.262 4.043 -10.766 1.00 95.25 95 LYS A C 1
ATOM 710 O O . LYS A 1 95 ? 8.062 3.806 -10.638 1.00 95.25 95 LYS A O 1
ATOM 715 N N . ILE A 1 96 ? 9.730 5.293 -10.807 1.00 95.50 96 ILE A N 1
ATOM 716 C CA . ILE A 1 96 ? 8.884 6.483 -10.602 1.00 95.50 96 ILE A CA 1
ATOM 717 C C . ILE A 1 96 ? 7.682 6.533 -11.556 1.00 95.50 96 ILE A C 1
ATOM 719 O O . ILE A 1 96 ? 6.593 6.938 -11.152 1.00 95.50 96 ILE A O 1
ATOM 723 N N . GLN A 1 97 ? 7.845 6.042 -12.788 1.00 94.44 97 GLN A N 1
ATOM 724 C CA . GLN A 1 97 ? 6.785 5.975 -13.798 1.00 94.44 97 GLN A CA 1
ATOM 725 C C . GLN A 1 97 ? 5.605 5.067 -13.405 1.00 94.44 97 GLN A C 1
ATOM 727 O O . GLN A 1 97 ? 4.506 5.219 -13.932 1.00 94.44 97 GLN A O 1
ATOM 732 N N . PHE A 1 98 ? 5.801 4.138 -12.464 1.00 97.38 98 PHE A N 1
ATOM 733 C CA . PHE A 1 98 ? 4.752 3.237 -11.984 1.00 97.38 98 PHE A CA 1
ATOM 734 C C . PHE A 1 98 ? 4.020 3.769 -10.749 1.00 97.38 98 PHE A C 1
ATOM 736 O O . PHE A 1 98 ? 3.013 3.187 -10.347 1.00 97.38 98 PHE A O 1
ATOM 743 N N . MET A 1 99 ? 4.463 4.885 -10.159 1.00 97.56 99 MET A N 1
ATOM 744 C CA . MET A 1 99 ? 3.814 5.463 -8.977 1.00 97.56 99 MET A CA 1
ATOM 745 C C . MET A 1 99 ? 2.353 5.830 -9.245 1.00 97.56 99 MET A C 1
ATOM 747 O O . MET A 1 99 ? 1.506 5.554 -8.406 1.00 97.56 99 MET A O 1
ATOM 751 N N . THR A 1 100 ? 2.037 6.363 -10.426 1.00 96.31 100 THR A N 1
ATOM 752 C CA . THR A 1 100 ? 0.658 6.696 -10.836 1.00 96.31 100 THR A CA 1
ATOM 753 C C . THR A 1 100 ? -0.181 5.474 -11.210 1.00 96.31 100 THR A C 1
ATOM 755 O O . THR A 1 100 ? -1.402 5.565 -11.277 1.00 96.31 100 THR A O 1
ATOM 758 N N . LYS A 1 101 ? 0.451 4.315 -11.438 1.00 96.06 101 LYS A N 1
ATOM 759 C CA . LYS A 1 101 ? -0.243 3.026 -11.594 1.00 96.06 101 LYS A CA 1
ATOM 760 C C . LYS A 1 101 ? -0.504 2.361 -10.239 1.00 96.06 101 LYS A C 1
ATOM 762 O O . LYS A 1 101 ? -1.465 1.612 -10.098 1.00 96.06 101 LYS A O 1
ATOM 767 N N . ARG A 1 102 ? 0.360 2.612 -9.249 1.00 96.06 102 ARG A N 1
ATOM 768 C CA . ARG A 1 102 ? 0.266 2.054 -7.892 1.00 96.06 102 ARG A CA 1
ATOM 769 C C . ARG A 1 102 ? -0.625 2.877 -6.963 1.00 96.06 102 ARG A C 1
ATOM 771 O O . ARG A 1 102 ? -1.252 2.288 -6.080 1.00 96.06 102 ARG A O 1
ATOM 778 N N . PHE A 1 103 ? -0.633 4.196 -7.127 1.00 97.56 103 PHE A N 1
ATOM 779 C CA . PHE A 1 103 ? -1.311 5.141 -6.249 1.00 97.56 103 PHE A CA 1
ATOM 780 C C . PHE A 1 103 ? -2.280 6.029 -7.019 1.00 97.56 103 PHE A C 1
ATOM 782 O O . PHE A 1 103 ? -2.004 6.448 -8.143 1.00 97.56 103 PHE A O 1
ATOM 789 N N . THR A 1 104 ? -3.392 6.365 -6.375 1.00 97.62 104 THR A N 1
ATOM 790 C CA . THR A 1 104 ? -4.337 7.365 -6.879 1.00 97.62 104 THR A CA 1
ATOM 791 C C . THR A 1 104 ? -3.770 8.787 -6.745 1.00 97.62 104 THR A C 1
ATOM 793 O O . THR A 1 104 ? -2.862 9.024 -5.938 1.00 97.62 104 THR A O 1
ATOM 796 N N . PRO A 1 105 ? -4.327 9.782 -7.464 1.00 98.19 105 PRO A N 1
ATOM 797 C CA . PRO A 1 105 ? -3.927 11.178 -7.292 1.00 98.19 105 PRO A CA 1
ATOM 798 C C . PRO A 1 105 ? -4.063 11.687 -5.847 1.00 98.19 105 PRO A C 1
ATOM 800 O O . PRO A 1 105 ? -3.191 12.407 -5.369 1.00 98.19 105 PRO A O 1
ATOM 803 N N . ALA A 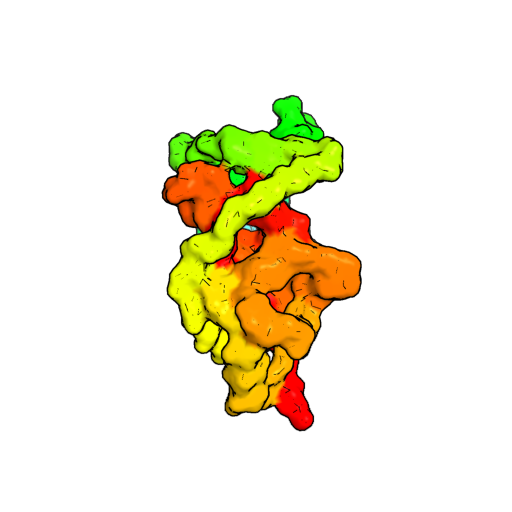1 106 ? -5.101 11.269 -5.110 1.00 98.12 106 ALA A N 1
ATOM 804 C CA . ALA A 1 106 ? -5.281 11.643 -3.703 1.00 98.12 106 ALA A CA 1
ATOM 805 C C . ALA A 1 106 ? -4.190 11.050 -2.789 1.00 98.12 106 ALA A C 1
ATOM 807 O O . ALA A 1 106 ? -3.671 11.734 -1.903 1.00 98.12 106 ALA A O 1
ATOM 808 N N . GLU A 1 107 ? -3.788 9.800 -3.028 1.00 98.31 107 GLU A N 1
ATOM 809 C CA . GLU A 1 107 ? -2.704 9.142 -2.287 1.00 98.31 107 GLU A CA 1
ATOM 810 C C . GLU A 1 107 ? -1.342 9.792 -2.564 1.00 98.31 107 GLU A C 1
ATOM 812 O O . GLU A 1 107 ? -0.559 10.000 -1.631 1.00 98.31 107 GLU A O 1
ATOM 817 N N . ILE A 1 108 ? -1.063 10.152 -3.823 1.00 98.31 108 ILE A N 1
ATOM 818 C CA . ILE A 1 108 ? 0.151 10.892 -4.204 1.00 98.31 108 ILE A CA 1
ATOM 819 C C . ILE A 1 108 ? 0.141 12.285 -3.566 1.00 98.31 108 ILE A C 1
ATOM 821 O O . ILE A 1 108 ? 1.147 12.682 -2.975 1.00 98.31 108 ILE A O 1
ATOM 825 N N . ALA A 1 109 ? -0.988 12.998 -3.601 1.00 98.19 109 ALA A N 1
ATOM 826 C CA . ALA A 1 109 ? -1.124 14.317 -2.989 1.00 98.19 109 ALA A CA 1
ATOM 827 C C . ALA A 1 109 ? -0.840 14.283 -1.477 1.00 98.19 109 ALA A C 1
ATOM 829 O O . ALA A 1 109 ? -0.087 15.117 -0.968 1.00 98.19 109 ALA A O 1
ATOM 830 N N . ALA A 1 110 ? -1.367 13.289 -0.754 1.00 98.19 110 ALA A N 1
ATOM 831 C CA . ALA A 1 110 ? -1.108 13.119 0.677 1.00 98.19 110 ALA A CA 1
ATOM 832 C C . ALA A 1 110 ? 0.384 12.864 0.963 1.00 98.19 110 ALA A C 1
ATOM 834 O O . ALA A 1 110 ? 0.976 13.497 1.841 1.00 98.19 110 ALA A O 1
ATOM 835 N N . GLN A 1 111 ? 1.032 11.999 0.177 1.00 97.56 111 GLN A N 1
ATOM 836 C CA . GLN A 1 111 ? 2.479 11.767 0.260 1.00 97.56 111 GLN A CA 1
ATOM 837 C C . GLN A 1 111 ? 3.294 13.029 -0.064 1.00 97.56 111 GLN A C 1
ATOM 839 O O . GLN A 1 111 ? 4.309 13.311 0.580 1.00 97.56 111 GLN A O 1
ATOM 844 N N . ARG A 1 112 ? 2.835 13.833 -1.026 1.00 96.62 112 ARG A N 1
ATOM 845 C CA . ARG A 1 112 ? 3.458 15.107 -1.393 1.00 96.62 112 ARG A CA 1
ATOM 846 C C . ARG A 1 112 ? 3.333 16.142 -0.280 1.00 96.62 112 ARG A C 1
ATOM 848 O O . ARG A 1 112 ? 4.296 16.869 -0.039 1.00 96.62 112 ARG A O 1
ATOM 855 N N . VAL A 1 113 ? 2.210 16.175 0.444 1.00 97.06 113 VAL A N 1
ATOM 856 C CA . VAL A 1 113 ? 2.061 16.990 1.661 1.00 97.06 113 VAL A CA 1
ATOM 857 C C . VAL A 1 113 ? 3.099 16.588 2.704 1.00 97.06 113 VAL A C 1
ATOM 859 O O . VAL A 1 113 ? 3.795 17.469 3.211 1.00 97.06 113 VAL A O 1
ATOM 862 N N . LEU A 1 114 ? 3.276 15.286 2.969 1.00 95.88 114 LEU A N 1
ATOM 863 C CA . LEU A 1 114 ? 4.314 14.812 3.894 1.00 95.88 114 LEU A CA 1
ATOM 864 C C . LEU A 1 114 ? 5.691 15.322 3.472 1.00 95.88 114 LEU A C 1
ATOM 866 O O . LEU A 1 114 ? 6.361 15.974 4.269 1.00 95.88 114 LEU A O 1
ATOM 870 N N . LYS A 1 115 ? 6.083 15.130 2.205 1.00 95.50 115 LYS A N 1
ATOM 871 C CA . LYS A 1 115 ? 7.355 15.660 1.690 1.00 95.50 115 LYS A CA 1
ATOM 872 C C . LYS A 1 115 ? 7.461 17.172 1.883 1.00 95.50 115 LYS A C 1
ATOM 874 O O . LYS A 1 115 ? 8.474 17.640 2.387 1.00 95.50 115 LYS A O 1
ATOM 879 N N . ARG A 1 116 ? 6.437 17.943 1.505 1.00 94.94 116 ARG A N 1
ATOM 880 C CA . ARG A 1 116 ? 6.457 19.415 1.547 1.00 94.94 116 ARG A CA 1
ATOM 881 C C . ARG A 1 116 ? 6.594 19.969 2.962 1.00 94.94 116 ARG A C 1
ATOM 883 O O . ARG A 1 116 ? 7.221 21.012 3.134 1.00 94.94 116 ARG A O 1
ATOM 890 N N . VAL A 1 117 ? 6.028 19.303 3.968 1.00 94.88 117 VAL A N 1
ATOM 891 C CA . VAL A 1 117 ? 6.147 19.756 5.360 1.00 94.88 117 VAL A CA 1
ATOM 892 C C . VAL A 1 117 ? 7.604 19.706 5.839 1.00 94.88 117 VAL A C 1
ATOM 894 O O . VAL A 1 117 ? 8.039 20.647 6.501 1.00 94.88 117 VAL A O 1
ATOM 897 N N . PHE A 1 118 ? 8.369 18.675 5.464 1.00 93.56 118 PHE A N 1
ATOM 898 C CA . PHE A 1 118 ? 9.792 18.550 5.823 1.00 93.56 118 PHE A CA 1
ATOM 899 C C . PHE A 1 118 ? 10.748 19.217 4.823 1.00 93.56 118 PHE A C 1
ATOM 901 O O . PHE A 1 118 ? 11.856 19.600 5.190 1.00 93.56 118 PHE A O 1
ATOM 908 N N . ASP A 1 119 ? 10.333 19.350 3.565 1.00 95.12 119 ASP A N 1
ATOM 909 C CA . ASP A 1 119 ? 11.135 19.852 2.450 1.00 95.12 119 ASP A CA 1
ATOM 910 C C . ASP A 1 119 ? 10.347 20.890 1.622 1.00 95.12 119 ASP A C 1
ATOM 912 O O . ASP A 1 119 ? 9.989 20.654 0.460 1.00 95.12 119 ASP A O 1
ATOM 916 N N . PRO A 1 120 ? 10.040 22.066 2.203 1.00 94.38 120 PRO A N 1
ATOM 917 C CA . PRO A 1 120 ? 9.221 23.085 1.544 1.00 94.38 120 PRO A CA 1
ATOM 918 C C . PRO A 1 120 ? 9.886 23.660 0.288 1.00 94.38 120 PRO A C 1
ATOM 920 O O . PRO A 1 120 ? 9.197 24.104 -0.624 1.00 94.38 120 PRO A O 1
ATOM 923 N N . ALA A 1 121 ? 11.220 23.622 0.223 1.00 94.06 121 ALA A N 1
ATOM 924 C CA . ALA A 1 121 ? 12.000 24.085 -0.920 1.00 94.06 121 ALA A CA 1
ATOM 925 C C . ALA A 1 121 ? 12.281 22.985 -1.964 1.00 94.06 121 ALA A C 1
ATOM 927 O O . ALA A 1 121 ? 12.980 23.264 -2.936 1.00 94.06 121 ALA A O 1
ATOM 928 N N . GLN A 1 122 ? 11.774 21.759 -1.763 1.00 89.94 122 GLN A N 1
ATOM 929 C CA . GLN A 1 122 ? 11.954 20.605 -2.659 1.00 89.94 122 GLN A CA 1
ATOM 930 C C . GLN A 1 122 ? 13.432 20.280 -2.962 1.00 89.94 122 GLN A C 1
ATOM 932 O O . GLN A 1 122 ? 13.793 19.905 -4.076 1.00 89.94 122 GLN A O 1
ATOM 937 N N . ARG A 1 123 ? 14.313 20.447 -1.970 1.00 92.88 123 ARG A N 1
ATOM 938 C CA . ARG A 1 123 ? 15.762 20.222 -2.093 1.00 92.88 123 ARG A CA 1
ATOM 939 C C . ARG A 1 123 ? 16.182 18.805 -1.729 1.00 92.88 123 ARG A C 1
ATOM 941 O O . ARG A 1 123 ? 17.278 18.386 -2.095 1.00 92.88 123 ARG A O 1
ATOM 948 N N . PHE A 1 124 ? 15.359 18.067 -0.991 1.00 90.38 124 PHE A N 1
ATOM 949 C CA . PHE A 1 124 ? 15.693 16.713 -0.573 1.00 90.38 124 PHE A CA 1
ATOM 950 C C . PHE A 1 124 ? 15.413 15.751 -1.723 1.00 90.38 124 PHE A C 1
ATOM 952 O O . PHE A 1 124 ? 14.273 15.335 -1.930 1.00 90.38 124 PHE A O 1
ATOM 959 N N . ASN A 1 125 ? 16.482 15.400 -2.441 1.00 88.12 125 ASN A N 1
ATOM 960 C CA . ASN A 1 125 ? 16.513 14.339 -3.447 1.00 88.12 125 ASN A CA 1
ATOM 961 C C . ASN A 1 125 ? 15.440 14.497 -4.554 1.00 88.12 125 ASN A C 1
ATOM 963 O O . ASN A 1 125 ? 14.508 13.693 -4.632 1.00 88.12 125 ASN A O 1
ATOM 967 N N . PRO A 1 126 ? 15.506 15.576 -5.360 1.00 89.44 126 PRO A N 1
ATOM 968 C CA . PRO A 1 126 ? 14.511 15.859 -6.393 1.00 89.44 126 PRO A CA 1
ATOM 969 C C . PRO A 1 126 ? 14.555 14.834 -7.538 1.00 89.44 126 PRO A C 1
ATOM 971 O O . PRO A 1 126 ? 15.612 14.301 -7.865 1.00 89.44 126 PRO A O 1
ATOM 974 N N . GLY A 1 127 ? 13.406 14.603 -8.181 1.00 89.06 127 GLY A N 1
ATOM 975 C CA . GLY A 1 127 ? 13.296 13.755 -9.378 1.00 89.06 127 GLY A CA 1
ATOM 976 C C . GLY A 1 127 ? 13.138 12.253 -9.116 1.00 89.06 127 GLY A C 1
ATOM 977 O O . GLY A 1 127 ? 13.085 11.482 -10.070 1.00 89.06 127 GLY A O 1
ATOM 978 N N . ILE A 1 128 ? 13.042 11.828 -7.853 1.00 91.62 128 ILE A N 1
ATOM 979 C CA . ILE A 1 128 ? 12.733 10.441 -7.477 1.00 91.62 128 ILE A CA 1
ATOM 980 C C . ILE A 1 128 ? 11.611 10.382 -6.429 1.00 91.62 128 ILE A C 1
ATOM 982 O O . ILE A 1 128 ? 11.173 11.415 -5.920 1.00 91.62 128 ILE A O 1
ATOM 986 N N . MET A 1 129 ? 11.181 9.169 -6.064 1.00 92.62 129 MET A N 1
ATOM 987 C CA . MET A 1 129 ? 10.115 8.860 -5.098 1.00 92.62 129 MET A CA 1
ATOM 988 C C . MET A 1 129 ? 8.702 9.286 -5.518 1.00 92.62 129 MET A C 1
ATOM 990 O O . MET A 1 129 ? 7.813 8.444 -5.543 1.00 92.62 129 MET A O 1
ATOM 994 N N . LEU A 1 130 ? 8.472 10.562 -5.834 1.00 94.69 130 LEU A N 1
ATOM 995 C CA . LEU A 1 130 ? 7.164 11.075 -6.251 1.00 94.69 130 LEU A CA 1
ATOM 996 C C . LEU A 1 130 ? 7.224 11.564 -7.702 1.00 94.69 130 LEU A C 1
ATOM 998 O O . LEU A 1 130 ? 8.148 12.311 -8.026 1.00 94.69 130 LEU A O 1
ATOM 1002 N N . PRO A 1 131 ? 6.242 11.205 -8.551 1.00 94.81 131 PRO A N 1
ATOM 1003 C CA . PRO A 1 131 ? 6.175 11.689 -9.925 1.00 94.81 131 PRO A CA 1
ATOM 1004 C C . PRO A 1 131 ? 5.940 13.206 -9.972 1.00 94.81 131 PRO A C 1
ATOM 1006 O O . PRO A 1 131 ? 5.636 13.847 -8.951 1.00 94.81 131 PRO A O 1
ATOM 1009 N N . GLU A 1 132 ? 6.062 13.780 -11.170 1.00 93.12 132 GLU A N 1
ATOM 1010 C CA . GLU A 1 132 ? 5.621 15.153 -11.428 1.00 93.12 132 GLU A CA 1
ATOM 1011 C C . GLU A 1 132 ? 4.164 15.343 -10.996 1.00 93.12 132 GLU A C 1
ATOM 1013 O O . GLU A 1 132 ? 3.365 14.405 -11.020 1.00 93.12 132 GLU A O 1
ATOM 1018 N N . ALA A 1 133 ? 3.841 16.553 -10.540 1.00 92.69 133 ALA A N 1
ATOM 1019 C CA . ALA A 1 133 ? 2.509 16.841 -10.037 1.00 92.69 133 ALA A CA 1
ATOM 1020 C C . ALA A 1 133 ? 1.476 16.758 -11.170 1.00 92.69 133 ALA A C 1
ATOM 1022 O O . ALA A 1 133 ? 1.614 17.439 -12.187 1.00 92.69 133 ALA A O 1
ATOM 1023 N N . SER A 1 134 ? 0.431 15.956 -10.973 1.00 94.69 134 SER A N 1
ATOM 1024 C CA . SER A 1 134 ? -0.707 15.888 -11.894 1.00 94.69 134 SER A CA 1
ATOM 1025 C C . SER A 1 134 ? -1.769 16.939 -11.535 1.00 94.69 134 SER A C 1
ATOM 1027 O O . SER A 1 134 ? -2.013 17.164 -10.349 1.00 94.69 134 SER A O 1
ATOM 1029 N N . PRO A 1 135 ? -2.472 17.545 -12.514 1.00 95.69 135 PRO A N 1
ATOM 1030 C CA . PRO A 1 135 ? -3.653 18.378 -12.257 1.00 95.69 135 PRO A CA 1
ATOM 1031 C C . PRO A 1 135 ? -4.796 17.650 -11.530 1.00 95.69 135 PRO A C 1
ATOM 1033 O O . PRO A 1 135 ? -5.683 18.301 -10.988 1.00 95.69 135 PRO A O 1
ATOM 1036 N N . GLU A 1 136 ? -4.789 16.315 -11.537 1.00 96.75 136 GLU A N 1
ATOM 1037 C CA . GLU A 1 136 ? -5.768 15.480 -10.832 1.00 96.75 136 GLU A CA 1
ATOM 1038 C C . GLU A 1 136 ? -5.471 15.351 -9.329 1.00 96.75 136 GLU A C 1
ATOM 1040 O O . GLU A 1 136 ? -6.321 14.879 -8.575 1.00 96.75 136 GLU A O 1
ATOM 1045 N N . GLU A 1 137 ? -4.274 15.742 -8.874 1.00 97.75 137 GLU A N 1
ATOM 1046 C CA . GLU A 1 137 ? -3.927 15.725 -7.452 1.00 97.75 137 GLU A CA 1
ATOM 1047 C C . GLU A 1 137 ? -4.730 16.799 -6.694 1.00 97.75 137 GLU A C 1
ATOM 1049 O O . GLU A 1 137 ? -4.597 17.992 -6.992 1.00 97.75 137 GLU A O 1
ATOM 1054 N N . PRO A 1 138 ? -5.537 16.425 -5.682 1.00 97.50 138 PRO A N 1
ATOM 1055 C CA . PRO A 1 138 ? -6.269 17.402 -4.892 1.00 97.50 138 PRO A CA 1
ATOM 1056 C C . PRO A 1 138 ? -5.327 18.205 -3.990 1.00 97.50 138 PRO A C 1
ATOM 1058 O O . PRO A 1 138 ? -4.300 17.721 -3.508 1.00 97.50 138 PRO A O 1
ATOM 1061 N N . VAL A 1 139 ? -5.711 19.444 -3.683 1.00 96.50 139 VAL A N 1
ATOM 1062 C CA . VAL A 1 139 ? -5.047 20.224 -2.632 1.00 96.50 139 VAL A CA 1
ATOM 1063 C C . VAL A 1 139 ? -5.624 19.800 -1.282 1.00 96.50 139 VAL A C 1
ATOM 1065 O O . VAL A 1 139 ? -6.827 19.901 -1.071 1.00 96.50 139 VAL A O 1
ATOM 1068 N N . LEU A 1 140 ? -4.764 19.370 -0.353 1.00 97.06 140 LEU A N 1
ATOM 1069 C CA . LEU A 1 140 ? -5.168 18.795 0.939 1.00 97.06 140 LEU A CA 1
ATOM 1070 C C . LEU A 1 140 ? -4.748 19.681 2.136 1.00 97.06 140 LEU A C 1
ATOM 1072 O O . LEU A 1 140 ? -3.875 19.290 2.918 1.00 97.06 140 LEU A O 1
ATOM 1076 N N . PRO A 1 141 ? -5.325 20.887 2.316 1.00 96.25 141 PRO A N 1
ATOM 1077 C CA . PRO A 1 141 ? -4.895 21.814 3.364 1.00 96.25 141 PRO A CA 1
ATOM 1078 C C . PRO A 1 141 ? -5.182 21.286 4.777 1.00 96.25 141 PRO A C 1
ATOM 1080 O O . PRO A 1 141 ? -4.354 21.455 5.668 1.00 96.25 141 PRO A O 1
ATOM 1083 N N . ALA A 1 142 ? -6.313 20.603 4.985 1.00 94.25 142 ALA A N 1
ATOM 1084 C CA . ALA A 1 142 ? -6.658 20.012 6.280 1.00 94.25 142 ALA A CA 1
ATOM 1085 C C . ALA A 1 142 ? -5.671 18.900 6.681 1.00 94.25 142 ALA A C 1
ATOM 1087 O O . ALA A 1 142 ? -5.223 18.849 7.826 1.00 94.25 142 ALA A O 1
ATOM 1088 N N . PHE A 1 143 ? -5.257 18.067 5.718 1.00 95.75 143 PHE A N 1
ATOM 1089 C CA . PHE A 1 143 ? -4.225 17.054 5.940 1.00 95.75 143 PHE A CA 1
ATOM 1090 C C . PHE A 1 143 ? -2.866 17.694 6.263 1.00 95.75 143 PHE A C 1
ATOM 1092 O O . PHE A 1 143 ? -2.180 17.248 7.177 1.00 95.75 143 PHE A O 1
ATOM 1099 N N . GLU A 1 144 ? -2.480 18.779 5.580 1.00 95.81 144 GLU A N 1
ATOM 1100 C CA . GLU A 1 144 ? -1.242 19.501 5.910 1.00 95.81 144 GLU A CA 1
ATOM 1101 C C . GLU A 1 144 ? -1.262 20.084 7.325 1.00 95.81 144 GLU A C 1
ATOM 1103 O O . GLU A 1 144 ? -0.273 19.948 8.049 1.00 95.81 144 GLU A O 1
ATOM 1108 N N . VAL A 1 145 ? -2.372 20.705 7.734 1.00 93.38 145 VAL A N 1
ATOM 1109 C CA . VAL A 1 145 ? -2.542 21.216 9.102 1.00 93.38 145 VAL A CA 1
ATOM 1110 C C . VAL A 1 145 ? -2.373 20.085 10.116 1.00 93.38 145 VAL A C 1
ATOM 1112 O O . VAL A 1 145 ? -1.629 20.255 11.080 1.00 93.38 145 VAL A O 1
ATOM 1115 N N . ALA A 1 146 ? -2.978 18.919 9.871 1.00 92.62 146 ALA A N 1
ATOM 1116 C CA . ALA A 1 146 ? -2.832 17.753 10.738 1.00 92.62 146 ALA A CA 1
ATOM 1117 C C . ALA A 1 146 ? -1.376 17.264 10.837 1.00 92.62 146 ALA A C 1
ATOM 1119 O O . ALA A 1 146 ? -0.878 17.017 11.936 1.00 92.62 146 ALA A O 1
ATOM 1120 N N . VAL A 1 147 ? -0.660 17.180 9.709 1.00 94.00 147 VAL A N 1
ATOM 1121 C CA . VAL A 1 147 ? 0.762 16.791 9.683 1.00 94.00 147 VAL A CA 1
ATOM 1122 C C . VAL A 1 147 ? 1.623 17.788 10.459 1.00 94.00 147 VAL A C 1
ATOM 1124 O O . VAL A 1 147 ? 2.471 17.369 11.245 1.00 94.00 147 VAL A O 1
ATOM 1127 N N . ARG A 1 148 ? 1.401 19.097 10.294 1.00 93.19 148 ARG A N 1
ATOM 1128 C CA . ARG A 1 148 ? 2.141 20.130 11.037 1.00 93.19 148 ARG A CA 1
ATOM 1129 C C . ARG A 1 148 ? 1.845 20.078 12.537 1.00 93.19 148 ARG A C 1
ATOM 1131 O O . ARG A 1 148 ? 2.781 20.052 13.327 1.00 93.19 148 ARG A O 1
ATOM 1138 N N . ALA A 1 149 ? 0.576 19.959 12.926 1.00 90.06 149 ALA A N 1
ATOM 1139 C CA . ALA A 1 149 ? 0.181 19.839 14.331 1.00 90.06 149 ALA A CA 1
ATOM 1140 C C . ALA A 1 149 ? 0.811 18.611 15.019 1.00 90.06 149 ALA A C 1
ATOM 1142 O O . ALA A 1 149 ? 1.243 18.684 16.173 1.00 90.06 149 ALA A O 1
ATOM 1143 N N . ALA A 1 150 ? 0.935 17.492 14.294 1.00 88.94 150 ALA A N 1
ATOM 1144 C CA . ALA A 1 150 ? 1.595 16.291 14.795 1.00 88.94 150 ALA A CA 1
ATOM 1145 C C . ALA A 1 150 ? 3.103 16.489 15.053 1.00 88.94 150 ALA A C 1
ATOM 1147 O O . ALA A 1 150 ? 3.641 15.887 15.986 1.00 88.94 150 ALA A O 1
ATOM 1148 N N . LEU A 1 151 ? 3.786 17.344 14.280 1.00 87.19 151 LEU A N 1
ATOM 1149 C CA . LEU A 1 151 ? 5.195 17.695 14.517 1.00 87.19 151 LEU A CA 1
ATOM 1150 C C . LEU A 1 151 ? 5.381 18.528 15.785 1.00 87.19 151 LEU A C 1
ATOM 1152 O O . LEU A 1 151 ? 6.342 18.315 16.525 1.00 87.19 151 LEU A O 1
ATOM 1156 N N . ASP A 1 152 ? 4.418 19.396 16.083 1.00 82.12 152 ASP A N 1
ATOM 1157 C CA . ASP A 1 152 ? 4.428 20.264 17.262 1.00 82.12 152 ASP A CA 1
ATOM 1158 C C . ASP A 1 152 ? 3.973 19.542 18.549 1.00 82.12 152 ASP A C 1
ATOM 1160 O O . ASP A 1 152 ? 3.749 20.177 19.579 1.00 82.12 152 ASP A O 1
ATOM 1164 N N . ARG A 1 153 ? 3.867 18.200 18.517 1.00 69.75 153 ARG A N 1
ATOM 1165 C CA . ARG A 1 153 ? 3.448 17.304 19.619 1.00 69.75 153 ARG A CA 1
ATOM 1166 C C . ARG A 1 153 ? 2.043 17.564 20.175 1.00 69.75 153 ARG A C 1
ATOM 1168 O O . ARG A 1 153 ? 1.746 17.122 21.283 1.00 69.75 153 ARG A O 1
ATOM 1175 N N . HIS A 1 154 ? 1.172 18.209 19.405 1.00 57.75 154 HIS A N 1
ATOM 1176 C CA . HIS A 1 154 ? -0.235 18.394 19.754 1.00 57.75 154 HIS A CA 1
ATOM 1177 C C . HIS A 1 154 ? -1.115 17.638 18.755 1.00 57.75 154 HIS A C 1
ATOM 1179 O O . HIS A 1 154 ? -1.721 18.266 17.885 1.00 57.75 154 HIS A O 1
ATOM 1185 N N . PRO A 1 155 ? -1.203 16.295 18.825 1.00 53.47 155 PRO A N 1
ATOM 1186 C CA . PRO A 1 155 ? -2.268 15.618 18.107 1.00 53.47 155 PRO A CA 1
ATOM 1187 C C . PRO A 1 155 ? -3.590 16.144 18.680 1.00 53.47 155 PRO A C 1
ATOM 1189 O O . PRO A 1 155 ? -3.864 15.982 19.869 1.00 53.47 155 PRO A O 1
ATOM 1192 N N . GLY A 1 156 ? -4.364 16.857 17.860 1.00 54.09 156 GLY A N 1
ATOM 1193 C CA . GLY A 1 156 ? -5.716 17.273 18.226 1.00 54.09 156 GLY A CA 1
ATOM 1194 C C . GLY A 1 156 ? -6.565 16.063 18.631 1.00 54.09 156 GLY A C 1
ATOM 1195 O O . GLY A 1 156 ? -6.278 14.931 18.239 1.00 54.09 156 GLY A O 1
ATOM 1196 N N . SER A 1 157 ? -7.597 16.289 19.444 1.00 50.75 157 SER A N 1
ATOM 1197 C CA . SER A 1 157 ? -8.534 15.231 19.832 1.00 50.75 157 SER A CA 1
ATOM 1198 C C . SER A 1 157 ? -9.408 14.802 18.651 1.00 50.75 157 SER A C 1
ATOM 1200 O O . SER A 1 157 ? -9.891 15.655 17.905 1.00 50.75 157 SER A O 1
ATOM 1202 N N . ALA A 1 158 ? -9.635 13.493 18.530 1.00 53.50 158 ALA A N 1
ATOM 1203 C CA . ALA A 1 158 ? -10.382 12.857 17.448 1.00 53.50 158 ALA A CA 1
ATOM 1204 C C . ALA A 1 158 ? -11.853 13.291 17.365 1.00 53.50 158 ALA A C 1
ATOM 1206 O O . ALA A 1 158 ? -12.538 13.400 18.382 1.00 53.50 158 ALA A O 1
ATOM 1207 N N . ALA A 1 159 ? -12.344 13.421 16.130 1.00 44.81 159 ALA A N 1
ATOM 1208 C CA . ALA A 1 159 ? -13.745 13.195 15.795 1.00 44.81 159 ALA A CA 1
ATOM 1209 C C . ALA A 1 159 ? -14.043 11.679 15.739 1.00 44.81 159 ALA A C 1
ATOM 1211 O O . ALA A 1 159 ? -13.124 10.864 15.592 1.00 44.81 159 ALA A O 1
ATOM 1212 N N . HIS A 1 160 ? -15.328 11.339 15.885 1.00 50.59 160 HIS A N 1
ATOM 1213 C CA . HIS A 1 160 ? -15.909 9.991 15.880 1.00 50.59 160 HIS A CA 1
ATOM 1214 C C . HIS A 1 160 ? -15.315 9.038 14.828 1.00 50.59 160 HIS A C 1
ATOM 1216 O O . HIS A 1 160 ? -14.934 9.437 13.728 1.00 50.59 160 HIS A O 1
ATOM 1222 N N . VAL A 1 161 ? -15.289 7.747 15.165 1.00 52.12 161 VAL A N 1
ATOM 1223 C CA . VAL A 1 161 ? -15.131 6.671 14.184 1.00 52.12 161 VAL A CA 1
ATOM 1224 C C . VAL A 1 161 ? -16.461 6.529 13.442 1.00 52.12 161 VAL A C 1
ATOM 1226 O O . VAL A 1 161 ? -17.370 5.871 13.926 1.00 52.12 161 VAL A O 1
ATOM 1229 N N . ASP A 1 162 ? -16.572 7.169 12.278 1.00 55.19 162 ASP A N 1
ATOM 1230 C CA . ASP A 1 162 ? -17.729 7.059 11.368 1.00 55.19 162 ASP A CA 1
ATOM 1231 C C . ASP A 1 162 ? -17.521 5.955 10.307 1.00 55.19 162 ASP A C 1
ATOM 1233 O O . ASP A 1 162 ? -17.952 6.062 9.158 1.00 55.19 162 ASP A O 1
ATOM 1237 N N . GLY A 1 163 ? -16.813 4.881 10.663 1.00 61.22 163 GLY A N 1
ATOM 1238 C CA . GLY A 1 163 ? -16.721 3.699 9.809 1.00 61.22 163 GLY A CA 1
ATOM 1239 C C . GLY A 1 163 ? -17.994 2.868 9.946 1.00 61.22 163 GLY A C 1
ATOM 1240 O O . GLY A 1 163 ? -18.335 2.483 11.053 1.00 61.22 163 GLY A O 1
ATOM 1241 N N . ALA A 1 164 ? -18.698 2.580 8.850 1.00 79.50 164 ALA A N 1
ATOM 1242 C CA . ALA A 1 164 ? -19.861 1.676 8.854 1.00 79.50 164 ALA A CA 1
ATOM 1243 C C . ALA A 1 164 ? -19.518 0.251 8.380 1.00 79.50 164 ALA A C 1
ATOM 1245 O O . ALA A 1 164 ? -20.372 -0.634 8.405 1.00 79.50 164 ALA A O 1
ATOM 1246 N N . ASP A 1 165 ? -18.287 0.040 7.908 1.00 88.62 165 ASP A N 1
ATOM 1247 C CA . ASP A 1 165 ? -17.835 -1.248 7.396 1.00 88.62 165 ASP A CA 1
ATOM 1248 C C . ASP A 1 165 ? -17.605 -2.237 8.545 1.00 88.62 165 ASP A C 1
ATOM 1250 O O . ASP A 1 165 ? -16.800 -1.995 9.450 1.00 88.62 165 ASP A O 1
ATOM 1254 N N . THR A 1 166 ? -18.322 -3.356 8.482 1.00 92.69 166 THR A N 1
ATOM 1255 C CA . THR A 1 166 ? -18.273 -4.469 9.435 1.00 92.69 166 THR A CA 1
ATOM 1256 C C . THR A 1 166 ? -17.802 -5.776 8.786 1.00 92.69 166 THR A C 1
ATOM 1258 O O . THR A 1 166 ? -17.977 -6.860 9.343 1.00 92.69 166 THR A O 1
ATOM 1261 N N . THR A 1 167 ? -17.218 -5.710 7.586 1.00 96.25 167 THR A N 1
ATOM 1262 C CA . THR A 1 167 ? -16.720 -6.892 6.875 1.00 96.25 167 THR A CA 1
AT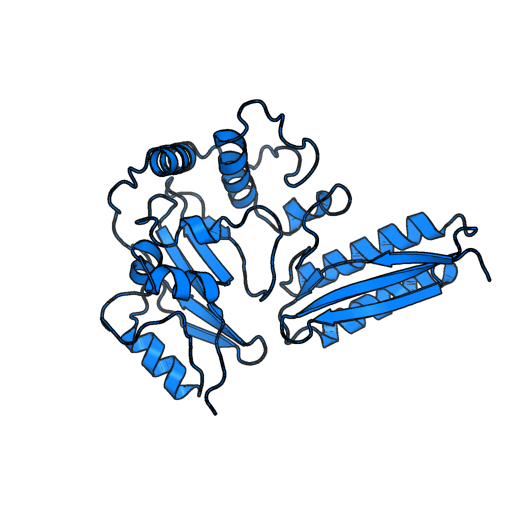OM 1263 C C . THR A 1 167 ? -15.470 -7.475 7.540 1.00 96.25 167 THR A C 1
ATOM 1265 O O . THR A 1 167 ? -14.649 -6.757 8.111 1.00 96.25 167 THR A O 1
ATOM 1268 N N . VAL A 1 168 ? -15.321 -8.802 7.472 1.00 97.62 168 VAL A N 1
ATOM 1269 C CA . VAL A 1 168 ? -14.114 -9.524 7.903 1.00 97.62 168 VAL A CA 1
ATOM 1270 C C . VAL A 1 168 ? -13.790 -10.593 6.868 1.00 97.62 168 VAL A C 1
ATOM 1272 O O . VAL A 1 168 ? -14.530 -11.567 6.712 1.00 97.62 168 VAL A O 1
ATOM 1275 N N . GLU A 1 169 ? -12.657 -10.439 6.194 1.00 97.38 169 GLU A N 1
ATOM 1276 C CA . GLU A 1 169 ? -12.157 -11.375 5.193 1.00 97.38 169 GLU A CA 1
ATOM 1277 C C . GLU A 1 169 ? -10.791 -11.910 5.616 1.00 97.38 169 GLU A C 1
ATOM 1279 O O . GLU A 1 169 ? -9.810 -11.174 5.709 1.00 97.38 169 GLU A O 1
ATOM 1284 N N . VAL A 1 170 ? -10.718 -13.214 5.874 1.00 97.62 170 VAL A N 1
ATOM 1285 C CA . VAL A 1 170 ? -9.476 -13.902 6.236 1.00 97.62 170 VAL A CA 1
ATOM 1286 C C . VAL A 1 170 ? -8.904 -14.570 4.995 1.00 97.62 170 VAL A C 1
ATOM 1288 O O . VAL A 1 170 ? -9.576 -15.369 4.346 1.00 97.62 170 VAL A O 1
ATOM 1291 N N . ASN A 1 171 ? -7.639 -14.293 4.692 1.00 96.56 171 ASN A N 1
ATOM 1292 C CA . ASN A 1 171 ? -6.924 -14.912 3.590 1.00 96.56 171 ASN A CA 1
ATOM 1293 C C . ASN A 1 171 ? -5.693 -15.666 4.109 1.00 96.56 171 ASN A C 1
ATOM 1295 O O . ASN A 1 171 ? -4.618 -15.106 4.341 1.00 96.56 171 ASN A O 1
ATOM 1299 N N . THR A 1 172 ? -5.841 -16.982 4.243 1.00 95.44 172 THR A N 1
ATOM 1300 C CA . THR A 1 172 ? -4.767 -17.889 4.670 1.00 95.44 172 THR A CA 1
ATOM 1301 C C . THR A 1 172 ? -3.727 -18.151 3.578 1.00 95.44 172 THR A C 1
ATOM 1303 O O . THR A 1 172 ? -2.584 -18.471 3.901 1.00 95.44 172 THR A O 1
ATOM 1306 N N . GLY A 1 173 ? -4.072 -17.961 2.300 1.00 95.12 173 GLY A N 1
ATOM 1307 C CA . GLY A 1 173 ? -3.133 -18.065 1.179 1.00 95.12 173 GLY A CA 1
ATOM 1308 C C . GLY A 1 173 ? -2.080 -16.957 1.204 1.00 95.12 173 GLY A C 1
ATOM 1309 O O . GLY A 1 173 ? -0.900 -17.203 0.950 1.00 95.12 173 GLY A O 1
ATOM 1310 N N . ASN A 1 174 ? -2.489 -15.747 1.588 1.00 97.00 174 ASN A N 1
ATOM 1311 C CA . ASN A 1 174 ? -1.590 -14.612 1.754 1.00 97.00 174 ASN A CA 1
ATOM 1312 C C . ASN A 1 174 ? -1.134 -14.380 3.207 1.00 97.00 174 ASN A C 1
ATOM 1314 O O . ASN A 1 174 ? -0.177 -13.647 3.427 1.00 97.00 174 ASN A O 1
ATOM 1318 N N . LEU A 1 175 ? -1.764 -15.021 4.197 1.00 96.62 175 LEU A N 1
ATOM 1319 C CA . LEU A 1 175 ? -1.613 -14.752 5.637 1.00 96.62 175 LEU A CA 1
ATOM 1320 C C . LEU A 1 175 ? -1.922 -13.305 6.035 1.00 96.62 175 LEU A C 1
ATOM 1322 O O . LEU A 1 175 ? -1.233 -12.715 6.874 1.00 96.62 175 LEU A O 1
ATOM 1326 N N . ASN A 1 176 ? -3.001 -12.747 5.497 1.00 97.62 176 ASN A N 1
ATOM 1327 C CA . ASN A 1 176 ? -3.551 -11.484 5.977 1.00 97.62 176 ASN A CA 1
ATOM 1328 C C . ASN A 1 176 ? -5.060 -11.577 6.245 1.00 97.62 176 ASN A C 1
ATOM 1330 O O . ASN A 1 176 ? -5.711 -12.571 5.925 1.00 97.62 176 ASN A O 1
ATOM 1334 N N . LEU A 1 177 ? -5.594 -10.534 6.866 1.00 97.81 177 LEU A N 1
ATOM 1335 C CA . LEU A 1 177 ? -7.022 -10.307 7.020 1.00 97.81 177 LEU A CA 1
ATOM 1336 C C . LEU A 1 177 ? -7.345 -8.876 6.575 1.00 97.81 177 LEU A C 1
ATOM 1338 O O . LEU A 1 177 ? -6.559 -7.970 6.857 1.00 97.81 177 LEU A O 1
ATOM 1342 N N . ALA A 1 178 ? -8.470 -8.674 5.897 1.00 98.25 178 ALA A N 1
ATOM 1343 C CA . ALA A 1 178 ? -9.075 -7.364 5.679 1.00 98.25 178 ALA A CA 1
ATOM 1344 C C . ALA A 1 178 ? -10.281 -7.227 6.614 1.00 98.25 178 ALA A C 1
ATOM 1346 O O . ALA A 1 178 ? -11.058 -8.170 6.766 1.00 98.25 178 ALA A O 1
ATOM 1347 N N . VAL A 1 179 ? -10.399 -6.090 7.294 1.00 98.50 179 VAL A N 1
ATOM 1348 C CA . VAL A 1 179 ? -11.430 -5.867 8.309 1.00 98.50 179 VAL A CA 1
ATOM 1349 C C . VAL A 1 179 ? -11.931 -4.430 8.285 1.00 98.50 179 VAL A C 1
ATOM 1351 O O . VAL A 1 179 ? -11.139 -3.487 8.226 1.00 98.50 179 VAL A O 1
ATOM 1354 N N . GLY A 1 180 ? -13.247 -4.270 8.351 1.00 98.12 180 GLY A N 1
ATOM 1355 C CA . GLY A 1 180 ? -13.906 -2.982 8.486 1.00 98.12 180 GLY A CA 1
ATOM 1356 C C . GLY A 1 180 ? -13.621 -2.321 9.838 1.00 98.12 180 GLY A C 1
ATOM 1357 O O . GLY A 1 180 ? -13.448 -2.981 10.864 1.00 98.12 180 GLY A O 1
ATOM 1358 N N . ALA A 1 181 ? -13.553 -0.993 9.855 1.00 96.81 181 ALA A N 1
ATOM 1359 C CA . ALA A 1 181 ? -13.179 -0.233 11.043 1.00 96.81 181 ALA A CA 1
ATOM 1360 C C . ALA A 1 181 ? -14.201 -0.321 12.184 1.00 96.81 181 ALA A C 1
ATOM 1362 O O . ALA A 1 181 ? -13.806 -0.095 13.324 1.00 96.81 181 ALA A O 1
ATOM 1363 N N . ALA A 1 182 ? -15.468 -0.646 11.895 1.00 96.50 182 ALA A N 1
ATOM 1364 C CA . ALA A 1 182 ? -16.528 -0.776 12.898 1.00 96.5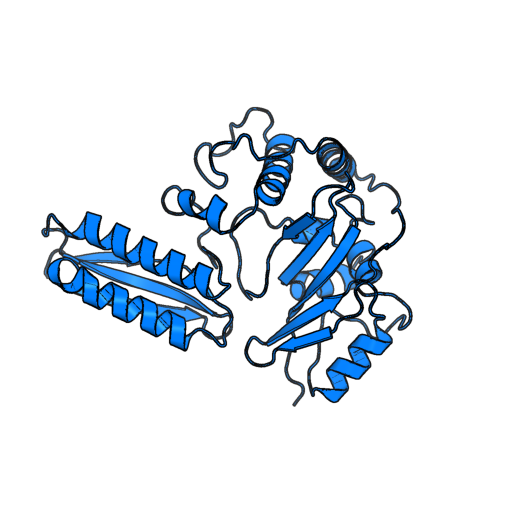0 182 ALA A CA 1
ATOM 1365 C C . ALA A 1 182 ? -16.618 -2.164 13.541 1.00 96.50 182 ALA A C 1
ATOM 1367 O O . ALA A 1 182 ? -17.366 -2.327 14.500 1.00 96.50 182 ALA A O 1
ATOM 1368 N N . VAL A 1 183 ? -15.867 -3.155 13.052 1.00 97.81 183 VAL A N 1
ATOM 1369 C CA . VAL A 1 183 ? -15.820 -4.475 13.693 1.00 97.81 183 VAL A CA 1
ATOM 1370 C C . VAL A 1 183 ? -15.232 -4.331 15.093 1.00 97.81 183 VAL A C 1
ATOM 1372 O O . VAL A 1 183 ? -14.174 -3.714 15.267 1.00 97.81 183 VAL A O 1
ATOM 1375 N N . THR A 1 184 ? -15.904 -4.901 16.091 1.00 97.75 184 THR A N 1
ATOM 1376 C CA . THR A 1 184 ? -15.399 -4.919 17.468 1.00 97.75 184 THR A CA 1
ATOM 1377 C C . THR A 1 184 ? -14.247 -5.916 17.615 1.00 97.75 184 THR A C 1
ATOM 1379 O O . THR A 1 184 ? -14.154 -6.911 16.887 1.00 97.75 184 THR A O 1
ATOM 1382 N N . LEU A 1 185 ? -13.337 -5.681 18.563 1.00 98.38 185 LEU A N 1
ATOM 1383 C CA . LEU A 1 185 ? -12.217 -6.594 18.803 1.00 98.38 185 LEU A CA 1
ATOM 1384 C C . LEU A 1 185 ? -12.716 -7.988 19.212 1.00 98.38 185 LEU A C 1
ATOM 1386 O O . LEU A 1 185 ? -12.131 -8.986 18.794 1.00 98.38 185 LEU A O 1
ATOM 1390 N N . GLY A 1 186 ? -13.811 -8.063 19.976 1.00 98.12 186 GLY A N 1
ATOM 1391 C CA . GLY A 1 186 ? -14.451 -9.315 20.378 1.00 98.12 186 GLY A CA 1
ATOM 1392 C C . GLY A 1 186 ? -14.967 -10.130 19.190 1.00 98.12 186 GLY A C 1
ATOM 1393 O O . GLY A 1 186 ? -14.612 -11.302 19.058 1.00 98.12 186 GLY A O 1
ATOM 1394 N N . GLU A 1 187 ? -15.739 -9.505 18.293 1.00 97.94 187 GLU A N 1
ATOM 1395 C CA . GLU A 1 187 ? -16.239 -10.151 17.068 1.00 97.94 187 GLU A CA 1
ATOM 1396 C C . GLU A 1 187 ? -15.092 -10.632 16.174 1.00 97.94 187 GLU A C 1
ATOM 1398 O O . GLU A 1 187 ? -15.118 -11.754 15.660 1.00 97.94 187 GLU A O 1
ATOM 1403 N N . LEU A 1 188 ? -14.053 -9.804 16.011 1.00 98.31 188 LEU A N 1
ATOM 1404 C CA . LEU A 1 188 ? -12.891 -10.160 15.206 1.00 98.31 188 LEU A CA 1
ATOM 1405 C C . LEU A 1 188 ? -12.143 -11.359 15.800 1.00 98.31 188 LEU A C 1
ATOM 1407 O O . LEU A 1 188 ? -11.810 -12.289 15.070 1.00 98.31 188 LEU A O 1
ATOM 1411 N N . LEU A 1 189 ? -11.886 -11.367 17.109 1.00 98.06 189 LEU A N 1
ATOM 1412 C CA . LEU A 1 189 ? -11.186 -12.472 17.769 1.00 98.06 189 LEU A CA 1
ATOM 1413 C C . LEU A 1 189 ? -11.956 -13.788 17.652 1.00 98.06 189 LEU A C 1
ATOM 1415 O O . LEU A 1 189 ? -11.347 -14.797 17.300 1.00 98.06 189 LEU A O 1
ATOM 1419 N N . GLN A 1 190 ? -13.277 -13.765 17.856 1.00 97.44 190 GLN A N 1
ATOM 1420 C CA . GLN A 1 190 ? -14.127 -14.937 17.643 1.00 97.44 190 GLN A CA 1
ATOM 1421 C C . GLN A 1 190 ? -13.998 -15.452 16.202 1.00 97.44 190 GLN A C 1
ATOM 1423 O O . GLN A 1 190 ? -13.792 -16.645 15.975 1.00 97.44 190 GLN A O 1
ATOM 1428 N N . LYS A 1 191 ? -14.057 -14.552 15.213 1.00 97.12 191 LYS A N 1
ATOM 1429 C CA . LYS A 1 191 ? -13.942 -14.928 13.801 1.00 97.12 191 LYS A CA 1
ATOM 1430 C C . LYS A 1 191 ? -12.583 -15.539 13.462 1.00 97.12 191 LYS A C 1
ATOM 1432 O O . LYS A 1 191 ? -12.513 -16.466 12.657 1.00 97.12 191 LYS A O 1
ATOM 1437 N N . LEU A 1 192 ? -11.504 -15.015 14.041 1.00 97.31 192 LEU A N 1
ATOM 1438 C CA . LEU A 1 192 ? -10.153 -15.538 13.841 1.00 97.31 192 LEU A CA 1
ATOM 1439 C C . LEU A 1 192 ? -9.997 -16.935 14.457 1.00 97.31 192 LEU A C 1
ATOM 1441 O O . LEU A 1 192 ? -9.442 -17.821 13.803 1.00 97.31 192 LEU A O 1
ATOM 1445 N N . GLU A 1 193 ? -10.555 -17.157 15.650 1.00 96.38 193 GLU A N 1
ATOM 1446 C CA . GLU A 1 193 ? -10.576 -18.467 16.312 1.00 96.38 193 GLU A CA 1
ATOM 1447 C C . GLU A 1 193 ? -11.331 -19.513 15.478 1.00 96.38 193 GLU A C 1
ATOM 1449 O O . GLU A 1 193 ? -10.796 -20.591 15.217 1.00 96.38 193 GLU A O 1
ATOM 1454 N N . GLU A 1 194 ? -12.517 -19.173 14.958 1.00 95.75 194 GLU A N 1
ATOM 1455 C CA . GLU A 1 194 ? -13.302 -20.038 14.059 1.00 95.75 194 GLU A CA 1
ATOM 1456 C C . GLU A 1 194 ? -12.534 -20.453 12.791 1.00 95.75 194 GLU A C 1
ATOM 1458 O O . GLU A 1 194 ? -12.808 -21.503 12.209 1.00 95.75 194 GLU A O 1
ATOM 1463 N N . GLN A 1 195 ? -11.584 -19.627 12.345 1.00 95.62 195 GLN A N 1
ATOM 1464 C CA . GLN A 1 195 ? -10.760 -19.859 11.156 1.00 95.62 195 GLN A CA 1
ATOM 1465 C C . GLN A 1 195 ? -9.391 -20.484 11.479 1.00 95.62 195 GLN A C 1
ATOM 1467 O O . GLN A 1 195 ? -8.601 -20.718 10.562 1.00 95.62 195 GLN A O 1
ATOM 1472 N N . GLY A 1 196 ? -9.083 -20.756 12.753 1.00 96.50 196 GLY A N 1
ATOM 1473 C CA . GLY A 1 196 ? -7.797 -21.328 13.166 1.00 96.50 196 GLY A CA 1
ATOM 1474 C C . GLY A 1 196 ? -6.605 -20.406 12.881 1.00 96.50 196 GLY A C 1
ATOM 1475 O O . GLY A 1 196 ? -5.526 -20.861 12.484 1.00 96.50 196 GLY A O 1
ATOM 1476 N N . VAL A 1 197 ? -6.797 -19.095 13.032 1.00 97.56 197 VAL A N 1
ATOM 1477 C CA . VAL A 1 197 ? -5.752 -18.085 12.840 1.00 97.56 197 VAL A CA 1
ATOM 1478 C C . VAL A 1 197 ? -5.725 -17.103 14.007 1.00 97.56 197 VAL A C 1
ATOM 1480 O O . VAL A 1 197 ? -6.684 -16.951 14.751 1.00 97.56 197 VAL A O 1
ATOM 1483 N N . ALA A 1 198 ? -4.608 -16.403 14.164 1.00 97.44 198 ALA A N 1
ATOM 1484 C CA . ALA A 1 198 ? -4.434 -15.343 15.144 1.00 97.44 198 ALA A CA 1
ATOM 1485 C C . ALA A 1 198 ? -3.892 -14.081 14.470 1.00 97.44 198 ALA A C 1
ATOM 1487 O O . ALA A 1 198 ? -3.083 -14.155 13.543 1.00 97.44 198 ALA A O 1
ATOM 1488 N N . CYS A 1 199 ? -4.281 -12.913 14.978 1.00 97.88 199 CYS A N 1
ATOM 1489 C CA . CYS A 1 199 ? -3.702 -11.635 14.585 1.00 97.88 199 CYS A CA 1
ATOM 1490 C C . CYS A 1 199 ? -2.998 -10.999 15.795 1.00 97.88 199 CYS A C 1
ATOM 1492 O O . CYS A 1 199 ? -3.673 -10.439 16.655 1.00 97.88 199 CYS A O 1
ATOM 1494 N N . PRO A 1 200 ? -1.652 -11.033 15.879 1.00 96.12 200 PRO A N 1
ATOM 1495 C CA . PRO A 1 200 ? -0.915 -10.484 17.026 1.00 96.12 200 PRO A CA 1
ATOM 1496 C C . PRO A 1 200 ? -1.108 -8.979 17.269 1.00 96.12 200 PRO A C 1
ATOM 1498 O O . PRO A 1 200 ? -0.707 -8.473 18.313 1.00 96.12 200 PRO A O 1
ATOM 1501 N N . ALA A 1 201 ? -1.666 -8.253 16.297 1.00 97.50 201 ALA A N 1
ATOM 1502 C CA . ALA A 1 201 ? -1.991 -6.838 16.430 1.00 97.50 201 ALA A CA 1
ATOM 1503 C C . ALA A 1 201 ? -3.306 -6.581 17.182 1.00 97.50 201 ALA A C 1
ATOM 1505 O O . ALA A 1 201 ? -3.522 -5.448 17.604 1.00 97.50 201 ALA A O 1
ATOM 1506 N N . ILE A 1 202 ? -4.164 -7.595 17.333 1.00 97.75 202 ILE A N 1
ATOM 1507 C CA . ILE A 1 202 ? -5.491 -7.475 17.938 1.00 97.75 202 ILE A CA 1
ATOM 1508 C C . ILE A 1 202 ? -5.413 -7.938 19.400 1.00 97.75 202 ILE A C 1
ATOM 1510 O O . ILE A 1 202 ? -5.170 -9.122 19.650 1.00 97.75 202 ILE A O 1
ATOM 1514 N N . PRO A 1 203 ? -5.564 -7.031 20.382 1.00 96.69 203 PRO A N 1
ATOM 1515 C CA . PRO A 1 203 ? -5.535 -7.396 21.791 1.00 96.69 203 PRO A CA 1
ATOM 1516 C C . PRO A 1 203 ? -6.850 -8.057 22.221 1.00 96.69 203 PRO A C 1
ATOM 1518 O O . PRO A 1 203 ? -7.915 -7.724 21.717 1.00 96.69 203 PRO A O 1
ATOM 1521 N N . ALA A 1 204 ? -6.775 -8.950 23.212 1.00 94.75 204 ALA A N 1
ATOM 1522 C CA . ALA A 1 204 ? -7.951 -9.571 23.837 1.00 94.75 204 ALA A CA 1
ATOM 1523 C C . ALA A 1 204 ? -8.642 -8.683 24.891 1.00 94.75 204 ALA A C 1
ATOM 1525 O O . ALA A 1 204 ? -9.691 -9.043 25.419 1.00 94.75 204 ALA A O 1
ATOM 1526 N N . ALA A 1 205 ? -8.025 -7.556 25.250 1.00 93.62 205 ALA A N 1
ATOM 1527 C CA . ALA A 1 205 ? -8.602 -6.593 26.177 1.00 93.62 205 ALA A CA 1
ATOM 1528 C C . ALA A 1 205 ? -9.578 -5.663 25.447 1.00 93.62 205 ALA A C 1
ATOM 1530 O O . ALA A 1 205 ? -9.350 -5.337 24.287 1.00 93.62 205 ALA A O 1
ATOM 1531 N N . ASP A 1 206 ? -10.595 -5.192 26.173 1.00 94.19 206 ASP A N 1
ATOM 1532 C CA . ASP A 1 206 ? -11.589 -4.225 25.686 1.00 94.19 206 ASP A CA 1
ATOM 1533 C C . ASP A 1 206 ? -12.342 -4.701 24.421 1.00 94.19 206 ASP A C 1
ATOM 1535 O O . ASP A 1 206 ? -12.195 -4.120 23.347 1.00 94.19 206 ASP A O 1
ATOM 1539 N N . PRO A 1 207 ? -13.121 -5.800 24.517 1.00 96.50 207 PRO A N 1
ATOM 1540 C CA . PRO A 1 207 ? -13.726 -6.455 23.354 1.00 96.50 207 PRO A CA 1
ATOM 1541 C C . PRO A 1 207 ? -14.734 -5.582 22.598 1.00 96.50 207 PRO A C 1
ATOM 1543 O O . PRO A 1 207 ? -14.950 -5.835 21.419 1.00 96.50 207 PRO A O 1
ATOM 1546 N N . GLU A 1 208 ? -15.316 -4.569 23.246 1.00 96.56 208 GLU A N 1
ATOM 1547 C CA . GLU A 1 208 ? -16.274 -3.636 22.635 1.00 96.56 208 GLU A CA 1
ATOM 1548 C C . GLU A 1 208 ? -15.592 -2.536 21.808 1.00 96.56 208 GLU A C 1
ATOM 1550 O O . GLU A 1 208 ? -16.242 -1.894 20.985 1.00 96.56 208 GLU A O 1
ATOM 1555 N N . ARG A 1 209 ? -14.283 -2.311 22.004 1.00 96.12 209 ARG A N 1
ATOM 1556 C CA . ARG A 1 209 ? -13.506 -1.370 21.189 1.00 96.12 209 ARG A CA 1
ATOM 1557 C C . ARG A 1 209 ? -13.532 -1.830 19.740 1.00 96.12 209 ARG A C 1
ATOM 1559 O O . ARG A 1 209 ? -13.457 -3.019 19.444 1.00 96.12 209 ARG A O 1
ATOM 1566 N N . THR A 1 210 ? -13.609 -0.892 18.815 1.00 97.38 210 THR A N 1
ATOM 1567 C CA . THR A 1 210 ? -13.576 -1.197 17.383 1.00 97.38 210 THR A CA 1
ATOM 1568 C C . THR A 1 210 ? -12.144 -1.271 16.849 1.00 97.38 210 THR A C 1
ATOM 1570 O O . THR A 1 210 ? -11.201 -0.730 17.437 1.00 97.38 210 THR A O 1
ATOM 1573 N N . VAL A 1 211 ? -11.949 -1.906 15.690 1.00 97.94 211 VAL A N 1
ATOM 1574 C CA . VAL A 1 211 ? -10.648 -1.918 14.993 1.00 97.94 211 VAL A CA 1
ATOM 1575 C C . VAL A 1 211 ? -10.182 -0.498 14.646 1.00 97.94 211 VAL A C 1
ATOM 1577 O O . VAL A 1 211 ? -8.995 -0.184 14.780 1.00 97.94 211 VAL A O 1
ATOM 1580 N N . GLY A 1 212 ? -11.100 0.381 14.236 1.00 96.69 212 GLY A N 1
ATOM 1581 C CA . GLY A 1 212 ? -10.805 1.787 13.965 1.00 96.69 212 GLY A CA 1
ATOM 1582 C C . GLY A 1 212 ? -10.292 2.514 15.208 1.00 96.69 212 GLY A C 1
ATOM 1583 O O . GLY A 1 212 ? -9.243 3.160 15.157 1.00 96.69 212 GLY A O 1
ATOM 1584 N N . GLU A 1 213 ? -10.972 2.352 16.347 1.00 95.81 213 GLU A N 1
ATOM 1585 C CA . GLU A 1 213 ? -10.537 2.915 17.631 1.00 95.81 213 GLU A CA 1
ATOM 1586 C C . GLU A 1 213 ? -9.200 2.336 18.091 1.00 95.81 213 GLU A C 1
ATOM 1588 O O . GLU A 1 213 ? -8.371 3.079 18.621 1.00 95.81 213 GLU A O 1
ATOM 1593 N N . LEU A 1 214 ? -8.961 1.037 17.874 1.00 97.38 214 LEU A N 1
ATOM 1594 C CA . LEU A 1 214 ? -7.672 0.404 18.143 1.00 97.38 214 LEU A CA 1
ATOM 1595 C C . LEU A 1 214 ? -6.545 1.133 17.422 1.00 97.38 214 LEU A C 1
ATOM 1597 O O . LEU A 1 214 ? -5.605 1.611 18.057 1.00 97.38 214 LEU A O 1
ATOM 1601 N N . ILE A 1 215 ? -6.649 1.263 16.102 1.00 97.12 215 ILE A N 1
ATOM 1602 C CA . ILE A 1 215 ? -5.615 1.923 15.306 1.00 97.12 215 ILE A CA 1
ATOM 1603 C C . ILE A 1 215 ? -5.479 3.384 15.740 1.00 97.12 215 ILE A C 1
ATOM 1605 O O . ILE A 1 215 ? -4.368 3.826 16.030 1.00 97.12 215 ILE A O 1
ATOM 1609 N N . ALA A 1 216 ? -6.588 4.118 15.848 1.00 95.12 216 ALA A N 1
ATOM 1610 C CA . ALA A 1 216 ? -6.580 5.551 16.111 1.00 95.12 216 ALA A CA 1
ATOM 1611 C C . ALA A 1 216 ? -5.958 5.925 17.463 1.00 95.12 216 ALA A C 1
ATOM 1613 O O . ALA A 1 216 ? -5.300 6.962 17.550 1.00 95.12 216 ALA A O 1
ATOM 1614 N N . THR A 1 217 ? -6.123 5.102 18.503 1.00 94.38 217 THR A N 1
ATOM 1615 C CA . THR A 1 217 ? -5.703 5.450 19.875 1.00 94.38 217 THR A CA 1
ATOM 1616 C C . THR A 1 217 ? -4.531 4.616 20.407 1.00 94.38 217 THR A C 1
ATOM 1618 O O . THR A 1 217 ? -4.023 4.905 21.492 1.00 94.38 217 THR A O 1
ATOM 1621 N N . ALA A 1 218 ? -4.029 3.637 19.639 1.00 95.06 218 ALA A N 1
ATOM 1622 C CA . ALA A 1 218 ? -2.944 2.761 20.080 1.00 95.06 218 ALA A CA 1
ATOM 1623 C C . ALA A 1 218 ? -1.688 3.514 20.554 1.00 95.06 218 ALA A C 1
ATOM 1625 O O . ALA A 1 218 ? -1.089 4.340 19.849 1.00 95.06 218 ALA A O 1
ATOM 1626 N N . SER A 1 219 ? -1.222 3.140 21.748 1.00 93.81 219 SER A N 1
ATOM 1627 C CA . SER A 1 219 ? -0.044 3.703 22.417 1.00 93.81 219 SER A CA 1
ATOM 1628 C C . SER A 1 219 ? 0.850 2.603 23.016 1.00 93.81 219 SER A C 1
ATOM 1630 O O . SER A 1 219 ? 0.490 1.427 23.019 1.00 93.81 219 SER A O 1
ATOM 1632 N N . GLY A 1 220 ? 2.062 2.951 23.464 1.00 95.31 220 GLY A N 1
ATOM 1633 C CA . GLY A 1 220 ? 2.967 2.009 24.141 1.00 95.31 220 GLY A CA 1
ATOM 1634 C C . GLY A 1 220 ? 3.212 0.697 23.376 1.00 95.31 220 GLY A C 1
ATOM 1635 O O . GLY A 1 220 ? 3.543 0.713 22.190 1.00 95.31 220 GLY A O 1
ATOM 1636 N N . ALA A 1 221 ? 3.057 -0.440 24.062 1.00 96.50 221 ALA A N 1
ATOM 1637 C CA . ALA A 1 221 ? 3.229 -1.774 23.478 1.00 96.50 221 ALA A CA 1
ATOM 1638 C C . ALA A 1 221 ? 2.148 -2.119 22.435 1.00 96.50 221 ALA A C 1
ATOM 1640 O O . ALA A 1 221 ? 2.458 -2.749 21.426 1.00 96.50 221 ALA A O 1
ATOM 1641 N N . GLU A 1 222 ? 0.913 -1.646 22.626 1.00 95.94 222 GLU A N 1
ATOM 1642 C CA . GLU A 1 222 ? -0.186 -1.834 21.670 1.00 95.94 222 GLU A CA 1
ATOM 1643 C C . GLU A 1 222 ? 0.139 -1.161 20.329 1.00 95.94 222 GLU A C 1
ATOM 1645 O O . GLU A 1 222 ? 0.045 -1.782 19.272 1.00 95.94 222 GLU A O 1
ATOM 1650 N N . ARG A 1 223 ? 0.665 0.073 20.366 1.00 96.75 223 ARG A N 1
ATOM 1651 C CA . ARG A 1 223 ? 1.158 0.781 19.170 1.00 96.75 223 ARG A CA 1
ATOM 1652 C C . ARG A 1 223 ? 2.205 -0.027 18.415 1.00 96.75 223 ARG A C 1
ATOM 1654 O O . ARG A 1 223 ? 2.222 0.011 17.187 1.00 96.75 223 ARG A O 1
ATOM 1661 N N . LEU A 1 224 ? 3.102 -0.717 19.121 1.00 97.50 224 LEU A N 1
ATOM 1662 C CA . LEU A 1 224 ? 4.129 -1.552 18.495 1.00 97.50 224 LEU A CA 1
ATOM 1663 C C . LEU A 1 224 ? 3.524 -2.806 17.853 1.00 97.50 224 LEU A C 1
ATOM 1665 O O . LEU A 1 224 ? 3.911 -3.148 16.739 1.00 97.50 224 LEU A O 1
ATOM 1669 N N . ALA A 1 225 ? 2.552 -3.450 18.502 1.00 97.94 225 ALA A N 1
ATOM 1670 C CA . ALA A 1 225 ? 1.854 -4.612 17.952 1.00 97.94 225 ALA A CA 1
ATOM 1671 C C . ALA A 1 225 ? 1.071 -4.255 16.676 1.00 97.94 225 ALA A C 1
ATOM 1673 O O . ALA A 1 225 ? 1.291 -4.866 15.625 1.00 97.94 225 ALA A O 1
ATOM 1674 N N . VAL A 1 226 ? 0.261 -3.188 16.721 1.00 98.31 226 VAL A N 1
ATOM 1675 C CA . VAL A 1 226 ? -0.441 -2.638 15.546 1.00 98.31 226 VAL A CA 1
ATOM 1676 C C . VAL A 1 226 ? 0.567 -2.239 14.468 1.00 98.31 226 VAL A C 1
ATOM 1678 O O . VAL A 1 226 ? 0.384 -2.547 13.290 1.00 98.31 226 VAL A O 1
ATOM 1681 N N . ARG A 1 227 ? 1.698 -1.626 14.849 1.00 97.50 227 ARG A N 1
ATOM 1682 C CA . ARG A 1 227 ? 2.773 -1.304 13.904 1.00 97.50 227 ARG A CA 1
ATOM 1683 C C . ARG A 1 227 ? 3.375 -2.553 13.254 1.00 97.50 227 ARG A C 1
ATOM 1685 O O . ARG A 1 227 ? 3.688 -2.531 12.078 1.00 97.50 227 ARG A O 1
ATOM 1692 N N . HIS A 1 228 ? 3.566 -3.660 13.942 1.00 96.38 228 HIS A N 1
ATOM 1693 C CA . HIS A 1 228 ? 4.149 -4.830 13.279 1.00 96.38 228 HIS A CA 1
ATOM 1694 C C . HIS A 1 228 ? 3.140 -5.576 12.395 1.00 96.38 228 HIS A C 1
ATOM 1696 O O . HIS A 1 228 ? 3.533 -6.125 11.362 1.00 96.38 228 HIS A O 1
ATOM 1702 N N . GLY A 1 229 ? 1.854 -5.551 12.759 1.00 97.56 229 GLY A N 1
ATOM 1703 C CA . GLY A 1 229 ? 0.802 -6.270 12.040 1.00 97.56 229 GLY A CA 1
ATOM 1704 C C . GLY A 1 229 ? 0.136 -5.508 10.893 1.00 97.56 229 GLY A C 1
ATOM 1705 O O . GLY A 1 229 ? -0.260 -6.145 9.926 1.00 97.56 229 GLY A O 1
ATOM 1706 N N . LEU A 1 230 ? -0.002 -4.181 10.963 1.00 98.44 230 LEU A N 1
ATOM 1707 C CA . LEU A 1 230 ? -0.770 -3.410 9.973 1.00 98.44 230 LEU A CA 1
ATOM 1708 C C . LEU A 1 230 ? -0.042 -3.339 8.617 1.00 98.44 230 LEU A C 1
ATOM 1710 O O . LEU A 1 230 ? 1.087 -2.842 8.534 1.00 98.44 230 LEU A O 1
ATOM 1714 N N . LEU A 1 231 ? -0.714 -3.815 7.568 1.00 98.31 231 LEU A N 1
ATOM 1715 C CA . LEU A 1 231 ? -0.269 -3.841 6.171 1.00 98.31 231 LEU A CA 1
ATOM 1716 C C . LEU A 1 231 ? -0.870 -2.707 5.341 1.00 98.31 231 LEU A C 1
ATOM 1718 O O . LEU A 1 231 ? -0.189 -2.155 4.475 1.00 98.31 231 LEU A O 1
ATOM 1722 N N . GLY A 1 232 ? -2.115 -2.326 5.627 1.00 98.12 232 GLY A N 1
ATOM 1723 C CA . GLY A 1 232 ? -2.808 -1.281 4.887 1.00 98.12 232 GLY A CA 1
ATOM 1724 C C . GLY A 1 232 ? -3.957 -0.650 5.662 1.00 98.12 232 GLY A C 1
ATOM 1725 O O . GLY A 1 232 ? -4.476 -1.247 6.602 1.00 98.12 232 GLY A O 1
ATOM 1726 N N . VAL A 1 233 ? -4.319 0.565 5.262 1.00 97.94 233 VAL A N 1
ATOM 1727 C CA . VAL A 1 233 ? -5.467 1.328 5.767 1.00 97.94 233 VAL A CA 1
ATOM 1728 C C . VAL A 1 233 ? -6.188 1.938 4.576 1.00 97.94 233 VAL A C 1
ATOM 1730 O O . VAL A 1 233 ? -5.537 2.555 3.727 1.00 97.94 233 VAL A O 1
ATOM 1733 N N . GLU A 1 234 ? -7.507 1.801 4.544 1.00 97.56 234 GLU A N 1
ATOM 1734 C CA . GLU A 1 234 ? -8.388 2.618 3.713 1.00 97.56 234 GLU A CA 1
ATOM 1735 C C . GLU A 1 234 ? -9.051 3.662 4.607 1.00 97.56 234 GLU A C 1
ATOM 1737 O O . GLU A 1 234 ? -9.565 3.344 5.682 1.00 97.56 234 GLU A O 1
ATOM 1742 N N . ALA A 1 235 ? -8.994 4.923 4.194 1.00 96.25 235 ALA A N 1
ATOM 1743 C CA . ALA A 1 235 ? -9.497 6.036 4.980 1.00 96.25 235 ALA A CA 1
ATOM 1744 C C . ALA A 1 235 ? -10.097 7.123 4.091 1.00 96.25 235 ALA A C 1
ATOM 1746 O O . ALA A 1 235 ? -9.700 7.297 2.938 1.00 96.25 235 ALA A O 1
ATOM 1747 N N . VAL A 1 236 ? -11.011 7.895 4.666 1.00 95.81 236 VAL A N 1
ATOM 1748 C CA . VAL A 1 236 ? -11.430 9.186 4.122 1.00 95.81 236 VAL A CA 1
ATOM 1749 C C . VAL A 1 236 ? -10.529 10.256 4.732 1.00 95.81 236 VAL A C 1
ATOM 1751 O O . VAL A 1 236 ? -10.419 10.353 5.955 1.00 95.81 236 VAL A O 1
ATOM 1754 N N . LEU A 1 237 ? -9.846 11.033 3.891 1.00 95.69 237 LEU A N 1
ATOM 1755 C CA . LEU A 1 237 ? -8.946 12.104 4.315 1.00 95.69 237 LEU A CA 1
ATOM 1756 C C . LEU A 1 237 ? -9.712 13.209 5.078 1.00 95.69 237 LEU A C 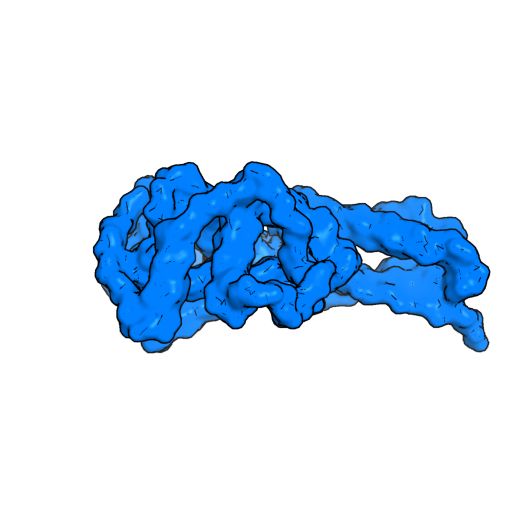1
ATOM 1758 O O . LEU A 1 237 ? -10.936 13.286 4.985 1.00 95.69 237 LEU A O 1
ATOM 1762 N N . PRO A 1 238 ? -9.027 14.099 5.827 1.00 94.56 238 PRO A N 1
ATOM 1763 C CA . PRO A 1 238 ? -9.678 15.075 6.712 1.00 94.56 238 PRO A CA 1
ATOM 1764 C C . PRO A 1 238 ? -10.615 16.077 6.029 1.00 94.56 238 PRO A C 1
ATOM 1766 O O . PRO A 1 238 ? -11.343 16.793 6.710 1.00 94.56 238 PRO A O 1
ATOM 1769 N N . ASP A 1 239 ? -10.581 16.173 4.702 1.00 91.88 239 ASP A N 1
ATOM 1770 C CA . ASP A 1 239 ? -11.527 16.986 3.938 1.00 91.88 239 ASP A CA 1
ATOM 1771 C C . ASP A 1 239 ? -12.901 16.320 3.752 1.00 91.88 239 ASP A C 1
ATOM 1773 O O . ASP A 1 239 ? -13.825 16.969 3.264 1.00 91.88 239 ASP A O 1
ATOM 1777 N N . GLY A 1 240 ? -13.047 15.046 4.130 1.00 90.06 240 GLY A N 1
ATOM 1778 C CA . GLY A 1 240 ? -14.282 14.275 4.003 1.00 90.06 240 GLY A CA 1
ATOM 1779 C C . GLY A 1 240 ? -14.648 13.890 2.567 1.00 90.06 240 GLY A C 1
ATOM 1780 O O . GLY A 1 240 ? -15.663 13.229 2.363 1.00 90.06 240 GLY A O 1
ATOM 1781 N N . ALA A 1 241 ? -13.857 14.297 1.571 1.00 91.31 241 ALA A N 1
ATOM 1782 C CA . ALA A 1 241 ? -14.192 14.164 0.155 1.00 91.31 241 ALA A CA 1
ATOM 1783 C C . ALA A 1 241 ? -13.345 13.106 -0.555 1.00 91.31 241 ALA A C 1
ATOM 1785 O O . ALA A 1 241 ? -13.810 12.484 -1.511 1.00 91.31 241 ALA A O 1
ATOM 1786 N N . HIS A 1 242 ? -12.110 12.891 -0.098 1.00 95.62 242 HIS A N 1
ATOM 1787 C CA . HIS A 1 242 ? -11.175 11.998 -0.771 1.00 95.62 242 HIS A CA 1
ATOM 1788 C C . HIS A 1 242 ? -10.947 10.721 0.032 1.00 95.62 242 HIS A C 1
ATOM 1790 O O . HIS A 1 242 ? -10.439 10.757 1.151 1.00 95.62 242 HIS A O 1
ATOM 1796 N N . ALA A 1 243 ? -11.273 9.580 -0.572 1.00 95.88 243 ALA A N 1
ATOM 1797 C CA . ALA A 1 243 ? -10.827 8.281 -0.090 1.00 95.88 243 ALA A CA 1
ATOM 1798 C C . ALA A 1 243 ? -9.378 8.022 -0.531 1.00 95.88 243 ALA A C 1
ATOM 1800 O O . ALA A 1 243 ? -8.973 8.405 -1.631 1.00 95.88 243 ALA A O 1
ATOM 1801 N N . ALA A 1 244 ? -8.602 7.361 0.320 1.00 97.19 244 ALA A N 1
ATOM 1802 C CA . ALA A 1 244 ? -7.229 6.973 0.041 1.00 97.19 244 ALA A CA 1
ATOM 1803 C C . ALA A 1 244 ? -6.909 5.623 0.684 1.00 97.19 244 ALA A C 1
ATOM 1805 O O . ALA A 1 244 ? -7.339 5.332 1.804 1.00 97.19 244 ALA A O 1
ATOM 1806 N N . ARG A 1 245 ? -6.093 4.823 -0.003 1.00 97.38 245 ARG A N 1
ATOM 1807 C CA . ARG A 1 245 ? -5.523 3.585 0.516 1.00 97.38 245 ARG A CA 1
ATOM 1808 C C . ARG A 1 245 ? -4.012 3.709 0.645 1.00 97.38 245 ARG A C 1
ATOM 1810 O O . ARG A 1 245 ? -3.289 3.913 -0.327 1.00 97.38 245 ARG A O 1
ATOM 1817 N N . PHE A 1 246 ? -3.507 3.493 1.852 1.00 97.44 246 PHE A N 1
ATOM 1818 C CA . PHE A 1 246 ? -2.071 3.457 2.117 1.00 97.44 246 PHE A CA 1
ATOM 1819 C C . PHE A 1 246 ? -1.642 2.040 2.485 1.00 97.44 246 PHE A C 1
ATOM 1821 O O . PHE A 1 246 ? -2.181 1.453 3.420 1.00 97.44 246 PHE A O 1
ATOM 1828 N N . GLY A 1 247 ? -0.653 1.496 1.772 1.00 96.75 247 GLY A N 1
ATOM 1829 C CA . GLY A 1 247 ? -0.290 0.077 1.853 1.00 96.75 247 GLY A CA 1
ATOM 1830 C C . GLY A 1 247 ? -1.241 -0.811 1.048 1.00 96.75 247 GLY A C 1
ATOM 1831 O O . GLY A 1 247 ? -1.756 -0.387 0.009 1.00 96.75 247 GLY A O 1
ATOM 1832 N N . GLY A 1 248 ? -1.440 -2.052 1.488 1.00 95.62 248 GLY A N 1
ATOM 1833 C CA . GLY A 1 248 ? -2.289 -3.011 0.782 1.00 95.62 248 GLY A CA 1
ATOM 1834 C C . GLY A 1 248 ? -2.156 -4.430 1.322 1.00 95.62 248 GLY A C 1
ATOM 1835 O O . GLY A 1 248 ? -1.808 -4.635 2.480 1.00 95.62 248 GLY A O 1
ATOM 1836 N N . GLN A 1 249 ? -2.428 -5.417 0.469 1.00 95.56 249 GLN A N 1
ATOM 1837 C CA . GLN A 1 249 ? -2.374 -6.833 0.843 1.00 95.56 249 GLN A CA 1
ATOM 1838 C C . GLN A 1 249 ? -0.943 -7.392 0.925 1.00 95.56 249 GLN A C 1
ATOM 1840 O O . GLN A 1 249 ? -0.739 -8.460 1.501 1.00 95.56 249 GLN A O 1
ATOM 1845 N N . ASN A 1 250 ? 0.045 -6.684 0.379 1.00 96.50 250 ASN A N 1
ATOM 1846 C CA . ASN A 1 250 ? 1.432 -7.141 0.298 1.00 96.50 250 ASN A CA 1
ATOM 1847 C C . ASN A 1 250 ? 2.109 -7.150 1.675 1.00 96.50 250 ASN A C 1
ATOM 1849 O O . ASN A 1 250 ? 1.999 -6.192 2.439 1.00 96.50 250 ASN A O 1
ATOM 1853 N N . MET A 1 251 ? 2.848 -8.220 1.982 1.00 96.25 251 MET A N 1
ATOM 1854 C CA . MET A 1 251 ? 3.573 -8.351 3.255 1.00 96.25 251 MET A CA 1
ATOM 1855 C C . MET A 1 251 ? 4.776 -7.411 3.352 1.00 96.25 251 MET A C 1
ATOM 1857 O O . MET A 1 251 ? 5.122 -6.967 4.455 1.00 96.25 251 MET A O 1
ATOM 1861 N N . LYS A 1 252 ? 5.378 -7.110 2.197 1.00 94.69 252 LYS A N 1
ATOM 1862 C CA . LYS A 1 252 ? 6.416 -6.102 1.993 1.00 94.69 252 LYS A CA 1
ATOM 1863 C C . LYS A 1 252 ? 5.947 -5.071 0.979 1.00 94.69 252 LYS A C 1
ATOM 1865 O O . LYS A 1 252 ? 5.533 -5.415 -0.125 1.00 94.69 252 LYS A O 1
ATOM 1870 N N . ASP A 1 253 ? 6.018 -3.810 1.372 1.00 96.44 253 ASP A N 1
ATOM 1871 C CA . ASP A 1 253 ? 5.716 -2.677 0.509 1.00 96.44 253 ASP A CA 1
ATOM 1872 C C . ASP A 1 253 ? 6.478 -1.458 1.016 1.00 96.44 253 ASP A C 1
ATOM 1874 O O . ASP A 1 253 ? 6.243 -0.992 2.138 1.00 96.44 253 ASP A O 1
ATOM 1878 N N . VAL A 1 254 ? 7.400 -0.971 0.191 1.00 96.12 254 VAL A N 1
ATOM 1879 C CA . VAL A 1 254 ? 8.175 0.253 0.441 1.00 96.12 254 VAL A CA 1
ATOM 1880 C C . VAL A 1 254 ? 7.967 1.280 -0.674 1.00 96.12 254 VAL A C 1
ATOM 1882 O O . VAL A 1 254 ? 8.777 2.191 -0.848 1.00 96.12 254 VAL A O 1
ATOM 1885 N N . ALA A 1 255 ? 6.886 1.140 -1.450 1.00 96.06 255 ALA A N 1
ATOM 1886 C CA . ALA A 1 255 ? 6.522 2.126 -2.452 1.00 96.06 255 ALA A CA 1
ATOM 1887 C C . ALA A 1 255 ? 6.021 3.400 -1.758 1.00 96.06 255 ALA A C 1
ATOM 1889 O O . ALA A 1 255 ? 5.047 3.372 -1.004 1.00 96.06 255 ALA A O 1
ATOM 1890 N N . GLY A 1 256 ? 6.673 4.530 -2.033 1.00 95.06 256 GLY A N 1
ATOM 1891 C CA . GLY A 1 256 ? 6.299 5.808 -1.436 1.00 95.06 256 GLY A CA 1
ATOM 1892 C C . GLY A 1 256 ? 6.643 5.926 0.055 1.00 95.06 256 GLY A C 1
ATOM 1893 O O . GLY A 1 256 ? 7.511 5.233 0.586 1.00 95.06 256 GLY A O 1
ATOM 1894 N N . TYR A 1 257 ? 5.966 6.844 0.746 1.00 95.75 257 TYR A N 1
ATOM 1895 C CA . TYR A 1 257 ? 6.091 6.994 2.200 1.00 95.75 257 TYR A CA 1
ATOM 1896 C C . TYR A 1 257 ? 5.185 6.012 2.958 1.00 95.75 257 TYR A C 1
ATOM 1898 O O . TYR A 1 257 ? 4.090 5.682 2.505 1.00 95.75 257 TYR A O 1
ATOM 1906 N N . ASP A 1 258 ? 5.593 5.610 4.170 1.00 95.25 258 ASP A N 1
ATOM 1907 C CA . ASP A 1 258 ? 4.810 4.718 5.045 1.00 95.25 258 ASP A CA 1
ATOM 1908 C C . ASP A 1 258 ? 3.625 5.442 5.734 1.00 95.25 258 ASP A C 1
ATOM 1910 O O . ASP A 1 258 ? 3.493 5.473 6.962 1.00 95.25 258 ASP A O 1
ATOM 1914 N N . THR A 1 259 ? 2.750 6.060 4.934 1.00 96.56 259 THR A N 1
ATOM 1915 C CA . THR A 1 259 ? 1.647 6.935 5.373 1.00 96.56 259 THR A CA 1
ATOM 1916 C C . THR A 1 259 ? 0.631 6.214 6.260 1.00 96.56 259 THR A C 1
ATOM 1918 O O . THR A 1 259 ? 0.092 6.815 7.188 1.00 96.56 259 THR A O 1
ATOM 1921 N N . LYS A 1 260 ? 0.420 4.903 6.065 1.00 96.50 260 LYS A N 1
ATOM 1922 C CA . LYS A 1 260 ? -0.489 4.091 6.900 1.00 96.50 260 LYS A CA 1
ATOM 1923 C C . LYS A 1 260 ? -0.147 4.152 8.393 1.00 96.50 260 LYS A C 1
ATOM 1925 O O . LYS A 1 260 ? -1.027 4.027 9.237 1.00 96.50 260 LYS A O 1
ATOM 1930 N N . ARG A 1 261 ? 1.123 4.382 8.751 1.00 95.75 261 ARG A N 1
ATOM 1931 C CA . ARG A 1 261 ? 1.559 4.462 10.157 1.00 95.75 261 ARG A CA 1
ATOM 1932 C C . ARG A 1 261 ? 1.162 5.745 10.856 1.00 95.75 261 ARG A C 1
ATOM 19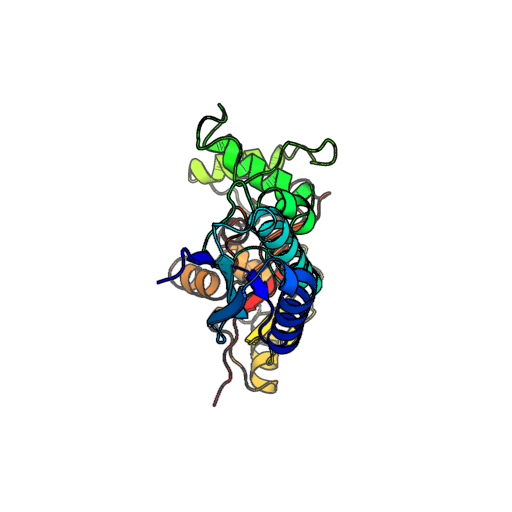34 O O . ARG A 1 261 ? 1.188 5.760 12.085 1.00 95.75 261 ARG A O 1
ATOM 1941 N N . LEU A 1 262 ? 0.810 6.791 10.111 1.00 94.56 262 LEU A N 1
ATOM 1942 C CA . LEU A 1 262 ? 0.346 8.048 10.693 1.00 94.56 262 LEU A CA 1
ATOM 1943 C C . LEU A 1 262 ? -0.973 7.852 11.446 1.00 94.56 262 LEU A C 1
ATOM 1945 O O . LEU A 1 262 ? -1.170 8.450 12.497 1.00 94.56 262 LEU A O 1
ATOM 1949 N N . PHE A 1 263 ? -1.826 6.948 10.960 1.00 95.69 263 PHE A N 1
ATOM 1950 C CA . PHE A 1 263 ? -3.111 6.627 11.579 1.00 95.69 263 PHE A CA 1
ATOM 1951 C C . PHE A 1 263 ? -2.965 5.938 12.942 1.00 95.69 263 PHE A C 1
ATOM 1953 O O . PHE A 1 263 ? -3.833 6.091 13.797 1.00 95.69 263 PHE A O 1
ATOM 1960 N N . ILE A 1 264 ? -1.851 5.234 13.186 1.00 96.38 264 ILE A N 1
ATOM 1961 C CA . ILE A 1 264 ? -1.624 4.539 14.457 1.00 96.38 264 ILE A CA 1
ATOM 1962 C C . ILE A 1 264 ? -1.390 5.573 15.561 1.00 96.38 264 ILE A C 1
ATOM 1964 O O . ILE A 1 264 ? -0.399 6.310 15.522 1.00 96.38 264 ILE A O 1
ATOM 1968 N N . GLY A 1 265 ? -2.264 5.614 16.566 1.00 93.44 265 GLY A N 1
ATOM 1969 C CA . GLY A 1 265 ? -2.233 6.594 17.657 1.00 93.44 265 GLY A CA 1
ATOM 1970 C C . GLY A 1 265 ? -2.392 8.044 17.182 1.00 93.44 265 GLY A C 1
ATOM 1971 O O . GLY A 1 265 ? -1.974 8.963 17.884 1.00 93.44 265 GLY A O 1
ATOM 1972 N N . GLY A 1 266 ? -2.898 8.246 15.961 1.00 91.38 266 GLY A N 1
ATOM 1973 C CA . GLY A 1 266 ? -3.081 9.557 15.343 1.00 91.38 266 GLY A CA 1
ATOM 1974 C C . GLY A 1 266 ? -4.378 10.253 15.750 1.00 91.38 266 GLY A C 1
ATOM 1975 O O . GLY A 1 266 ? -4.599 11.380 15.323 1.00 91.38 266 GLY A O 1
ATOM 1976 N N . ASN A 1 267 ? -5.234 9.600 16.545 1.00 90.81 267 ASN A N 1
ATOM 1977 C CA . ASN A 1 267 ? -6.535 10.108 16.985 1.00 90.81 267 ASN A CA 1
ATOM 1978 C C . ASN A 1 267 ? -7.360 10.665 15.806 1.00 90.81 267 ASN A C 1
ATOM 1980 O O . ASN A 1 267 ? -7.869 11.777 15.874 1.00 90.81 267 ASN A O 1
ATOM 1984 N N . ASN A 1 268 ? -7.421 9.924 14.690 1.00 90.25 268 ASN A N 1
ATOM 1985 C CA . ASN A 1 268 ? -8.106 10.309 13.443 1.00 90.25 268 ASN A CA 1
ATOM 1986 C C . ASN A 1 268 ? -7.681 11.659 12.824 1.00 90.25 268 ASN A C 1
ATOM 1988 O O . ASN A 1 268 ? -8.321 12.135 11.890 1.00 90.25 268 ASN A O 1
ATOM 1992 N N . ALA A 1 269 ? -6.574 12.272 13.264 1.00 91.56 269 ALA A N 1
ATOM 1993 C CA . ALA A 1 269 ? -6.118 13.562 12.734 1.00 91.56 269 ALA A CA 1
ATOM 1994 C C . ALA A 1 269 ? -5.825 13.519 11.222 1.00 91.56 269 ALA A C 1
ATOM 1996 O O . ALA A 1 269 ? -5.929 14.528 10.531 1.00 91.56 269 ALA A O 1
ATOM 1997 N N . PHE A 1 270 ? -5.464 12.344 10.707 1.00 94.00 270 PHE A N 1
ATOM 1998 C CA . PHE A 1 270 ? -5.098 12.120 9.307 1.00 94.00 270 PHE A CA 1
ATOM 1999 C C . PHE A 1 270 ? -6.254 11.604 8.443 1.00 94.00 270 PHE A C 1
ATOM 2001 O O . PHE A 1 270 ? -6.047 11.328 7.263 1.00 94.00 270 PHE A O 1
ATOM 2008 N N . GLY A 1 271 ? -7.455 11.487 9.013 1.00 93.62 271 GLY A N 1
ATOM 2009 C CA . GLY A 1 271 ? -8.647 10.981 8.345 1.00 93.62 271 GLY A CA 1
ATOM 2010 C C . GLY A 1 271 ? -9.378 9.923 9.168 1.00 93.62 271 GLY A C 1
ATOM 2011 O O . GLY A 1 271 ? -8.853 9.409 10.160 1.00 93.62 271 GLY A O 1
ATOM 2012 N N . THR A 1 272 ? -10.581 9.583 8.718 1.00 93.69 272 THR A N 1
ATOM 2013 C CA . THR A 1 272 ? -11.424 8.541 9.312 1.00 93.69 272 THR A CA 1
ATOM 2014 C C . THR A 1 272 ? -11.113 7.202 8.659 1.00 93.69 272 THR A C 1
ATOM 2016 O O . THR A 1 272 ? -11.211 7.065 7.439 1.00 93.69 272 THR A O 1
ATOM 2019 N N . ILE A 1 273 ? -10.732 6.211 9.466 1.00 95.75 273 ILE A N 1
ATOM 2020 C CA . ILE A 1 273 ? -10.416 4.855 9.001 1.00 95.75 273 ILE A CA 1
ATOM 2021 C C . ILE A 1 273 ? -11.718 4.146 8.618 1.00 95.75 273 ILE A C 1
ATOM 2023 O O . ILE A 1 273 ? -12.639 4.075 9.428 1.00 95.75 273 ILE A O 1
ATOM 2027 N N . ALA A 1 274 ? -11.779 3.614 7.399 1.00 95.62 274 ALA A N 1
ATOM 2028 C CA . ALA A 1 274 ? -12.902 2.827 6.895 1.00 95.62 274 ALA A CA 1
ATOM 2029 C C . ALA A 1 274 ? -12.638 1.323 7.031 1.00 95.62 274 ALA A C 1
ATOM 2031 O O . ALA A 1 274 ? -13.498 0.593 7.516 1.00 95.62 274 ALA A O 1
ATOM 2032 N N . SER A 1 275 ? -11.435 0.872 6.671 1.00 97.69 275 SER A N 1
ATOM 2033 C CA . SER A 1 275 ? -11.009 -0.524 6.793 1.00 97.69 275 SER A CA 1
ATOM 2034 C C . SER A 1 275 ? -9.493 -0.619 6.998 1.00 97.69 275 SER A C 1
ATOM 2036 O O . SER A 1 275 ? -8.737 0.338 6.782 1.00 97.69 275 SER A O 1
ATOM 2038 N N . ALA A 1 276 ? -9.030 -1.778 7.453 1.00 98.31 276 ALA A N 1
ATOM 2039 C CA . ALA A 1 276 ? -7.624 -2.063 7.684 1.00 98.31 276 ALA A CA 1
ATOM 2040 C C . ALA A 1 276 ? -7.261 -3.481 7.246 1.00 98.31 276 ALA A C 1
ATOM 2042 O O . ALA A 1 276 ? -8.085 -4.393 7.240 1.00 98.31 276 ALA A O 1
ATOM 2043 N N . ILE A 1 277 ? -5.988 -3.670 6.911 1.00 98.62 277 ILE A N 1
ATOM 2044 C CA . ILE A 1 277 ? -5.429 -4.970 6.548 1.00 98.62 277 ILE A CA 1
ATOM 2045 C C . ILE A 1 277 ? -4.324 -5.314 7.539 1.00 98.62 277 ILE A C 1
ATOM 2047 O O . ILE A 1 277 ? -3.390 -4.528 7.723 1.00 98.62 277 ILE A O 1
ATOM 2051 N N . PHE A 1 278 ? -4.389 -6.499 8.143 1.00 98.62 278 PHE A N 1
ATOM 2052 C CA . PHE A 1 278 ? -3.405 -6.980 9.114 1.00 98.62 278 PHE A CA 1
ATOM 2053 C C . PHE A 1 278 ? -2.794 -8.321 8.718 1.00 98.62 278 PHE A C 1
ATOM 2055 O O . PHE A 1 278 ? -3.439 -9.157 8.094 1.00 98.62 278 PHE A O 1
ATOM 2062 N N . LYS A 1 279 ? -1.550 -8.555 9.144 1.00 97.94 279 LYS A N 1
ATOM 2063 C CA . LYS A 1 279 ? -0.911 -9.877 9.126 1.00 97.94 279 LYS A CA 1
ATOM 2064 C C . LYS A 1 279 ? -1.627 -10.831 10.083 1.00 97.94 279 LYS A C 1
ATOM 2066 O O . LYS A 1 279 ? -1.967 -10.442 11.201 1.00 97.94 279 LYS A O 1
ATOM 2071 N N . ILE A 1 280 ? -1.750 -12.091 9.682 1.00 97.38 280 ILE A N 1
ATOM 2072 C CA . ILE A 1 280 ? -2.197 -13.189 10.547 1.00 97.38 280 ILE A CA 1
ATOM 2073 C C . ILE A 1 280 ? -1.151 -14.301 10.608 1.00 97.38 280 ILE A C 1
ATOM 2075 O O . ILE A 1 280 ? -0.259 -14.402 9.767 1.00 97.38 280 ILE A O 1
ATOM 2079 N N . ALA A 1 281 ? -1.276 -15.151 11.617 1.00 95.00 281 ALA A N 1
ATOM 2080 C CA . ALA A 1 281 ? -0.530 -16.387 11.770 1.00 95.00 281 ALA A CA 1
ATOM 2081 C C . ALA A 1 281 ? -1.509 -17.554 11.927 1.00 95.00 281 ALA A C 1
ATOM 2083 O O . ALA A 1 281 ? -2.555 -17.403 12.550 1.00 95.00 281 ALA A O 1
ATOM 2084 N N . VAL A 1 282 ? -1.169 -18.720 11.382 1.00 91.38 282 VAL A N 1
ATOM 2085 C CA . VAL A 1 282 ? -1.964 -19.941 11.580 1.00 91.38 282 VAL A CA 1
ATOM 2086 C C . VAL A 1 282 ? -1.725 -20.457 12.997 1.00 91.38 282 VAL A C 1
ATOM 2088 O O . VAL A 1 282 ? -0.570 -20.630 13.399 1.00 91.38 282 VAL A O 1
ATOM 2091 N N . THR A 1 283 ? -2.797 -20.705 13.748 1.00 85.75 283 THR A N 1
ATOM 2092 C CA . THR A 1 283 ? -2.709 -21.364 15.055 1.00 85.75 283 THR A CA 1
ATOM 2093 C C . THR A 1 283 ? -2.568 -22.866 14.823 1.00 85.75 283 THR A C 1
ATOM 2095 O O . THR A 1 283 ? -3.381 -23.453 14.113 1.00 85.75 283 THR A O 1
ATOM 2098 N N . ARG A 1 284 ? -1.498 -23.468 15.349 1.00 62.25 284 ARG A N 1
ATOM 2099 C CA . ARG A 1 284 ? -1.290 -24.923 15.308 1.00 62.25 284 ARG A CA 1
ATOM 2100 C C . ARG A 1 284 ? -2.050 -25.621 16.421 1.00 62.25 284 ARG A C 1
ATOM 2102 O O . ARG A 1 284 ? -2.125 -25.015 17.512 1.00 62.25 284 ARG A O 1
#

Radius of gyration: 20.72 Å; chains: 1; bounding box: 54×49×55 Å

Organism: NCBI:txid722731